Protein AF-A0A972KTV2-F1 (afdb_monomer)

Structure (mmCIF, N/CA/C/O backbone):
data_AF-A0A972KTV2-F1
#
_entry.id   AF-A0A972KTV2-F1
#
loop_
_atom_site.group_PDB
_atom_site.id
_atom_site.type_symbol
_atom_site.label_atom_id
_atom_site.label_alt_id
_atom_site.label_comp_id
_atom_site.label_asym_id
_atom_site.label_entity_id
_atom_site.label_seq_id
_atom_site.pdbx_PDB_ins_code
_atom_site.Cartn_x
_atom_site.Cartn_y
_atom_site.Cartn_z
_atom_site.occupancy
_atom_site.B_iso_or_equiv
_atom_site.auth_seq_id
_atom_site.auth_comp_id
_atom_site.auth_asym_id
_atom_site.auth_atom_id
_atom_site.pdbx_PDB_model_num
ATOM 1 N N . MET A 1 1 ? -61.050 -5.860 83.778 1.00 57.78 1 MET A N 1
ATOM 2 C CA . MET A 1 1 ? -61.787 -4.938 84.656 1.00 57.78 1 MET A CA 1
ATOM 3 C C . MET A 1 1 ? -61.493 -3.522 84.166 1.00 57.78 1 MET A C 1
ATOM 5 O O . MET A 1 1 ? -60.470 -3.366 83.505 1.00 57.78 1 MET A O 1
ATOM 9 N N . THR A 1 2 ? -62.260 -2.503 84.545 1.00 74.94 2 THR A N 1
ATOM 10 C CA . THR A 1 2 ? -61.879 -1.075 84.408 1.00 74.94 2 THR A CA 1
ATOM 11 C C . THR A 1 2 ? -61.780 -0.395 85.775 1.00 74.94 2 THR A C 1
ATOM 13 O O . THR A 1 2 ? -62.330 -0.911 86.748 1.00 74.94 2 THR A O 1
ATOM 16 N N . SER A 1 3 ? -61.063 0.730 85.883 1.00 74.19 3 SER A N 1
ATOM 17 C CA . SER A 1 3 ? -60.919 1.494 87.142 1.00 74.19 3 SER A CA 1
ATOM 18 C C . SER A 1 3 ? -62.280 1.775 87.795 1.00 74.19 3 SER A C 1
ATOM 20 O O . SER A 1 3 ? -62.481 1.533 88.988 1.00 74.19 3 SER A O 1
ATOM 22 N N . ASP A 1 4 ? -63.272 2.102 86.966 1.00 76.50 4 ASP A N 1
ATOM 23 C CA . ASP A 1 4 ? -64.669 2.282 87.364 1.00 76.50 4 ASP A CA 1
ATOM 24 C C . ASP A 1 4 ? -65.322 1.018 87.945 1.00 76.50 4 ASP A C 1
ATOM 26 O O . ASP A 1 4 ? -66.130 1.102 88.869 1.00 76.50 4 ASP A O 1
ATOM 30 N N . GLU A 1 5 ? -64.979 -0.173 87.451 1.00 76.06 5 GLU A N 1
ATOM 31 C CA . GLU A 1 5 ? -65.456 -1.443 88.018 1.00 76.06 5 GLU A CA 1
ATOM 32 C C . GLU A 1 5 ? -64.805 -1.769 89.370 1.00 76.06 5 GLU A C 1
ATOM 34 O O . GLU A 1 5 ? -65.365 -2.545 90.149 1.00 76.06 5 GLU A O 1
ATOM 39 N N . LEU A 1 6 ? -63.628 -1.201 89.647 1.00 77.12 6 LEU A N 1
ATOM 40 C CA . LEU A 1 6 ? -62.890 -1.362 90.901 1.00 77.12 6 LEU A CA 1
ATOM 41 C C . LEU A 1 6 ? -63.431 -0.411 91.980 1.00 77.12 6 LEU A C 1
ATOM 43 O O . LEU A 1 6 ? -63.644 -0.840 93.115 1.00 77.12 6 LEU A O 1
ATOM 47 N N . ARG A 1 7 ? -63.762 0.831 91.597 1.00 76.38 7 ARG A N 1
ATOM 48 C CA . ARG A 1 7 ? -64.405 1.832 92.468 1.00 76.38 7 ARG A CA 1
ATOM 49 C C . ARG A 1 7 ? -65.853 1.487 92.823 1.00 76.38 7 ARG A C 1
ATOM 51 O O . ARG A 1 7 ? -66.284 1.718 93.948 1.00 76.38 7 ARG A O 1
ATOM 58 N N . ASN A 1 8 ? -66.596 0.883 91.893 1.00 78.56 8 ASN A N 1
ATOM 59 C CA . ASN A 1 8 ? -68.013 0.541 92.082 1.00 78.56 8 ASN A CA 1
ATOM 60 C C . ASN A 1 8 ? -68.247 -0.890 92.601 1.00 78.56 8 ASN A C 1
ATOM 62 O O . ASN A 1 8 ? -69.363 -1.409 92.525 1.00 78.56 8 ASN A O 1
ATOM 66 N N . LYS A 1 9 ? -67.209 -1.571 93.102 1.00 79.31 9 LYS A N 1
ATOM 67 C CA . LYS A 1 9 ? -67.333 -2.960 93.551 1.00 79.31 9 LYS A CA 1
ATOM 68 C C . LYS A 1 9 ? -68.004 -3.049 94.925 1.00 79.31 9 LYS A C 1
ATOM 70 O O . LYS A 1 9 ? -67.478 -2.560 95.921 1.00 79.31 9 LYS A O 1
ATOM 75 N N . GLU A 1 10 ? -69.142 -3.736 94.990 1.00 74.94 10 GLU A N 1
ATOM 76 C CA . GLU A 1 10 ? -69.857 -3.992 96.245 1.00 74.94 10 GLU A CA 1
ATOM 77 C C . GLU A 1 10 ? -69.459 -5.341 96.866 1.00 74.94 10 GLU A C 1
ATOM 79 O O . GLU A 1 10 ? -69.334 -6.354 96.173 1.00 74.94 10 GLU A O 1
ATOM 84 N N . PHE A 1 11 ? -69.278 -5.361 98.192 1.00 80.25 11 PHE A N 1
ATOM 85 C CA . PHE A 1 11 ? -68.874 -6.545 98.955 1.00 80.25 11 PHE A CA 1
ATOM 86 C C . PHE A 1 11 ? -69.890 -6.884 100.050 1.00 80.25 11 PHE A C 1
ATOM 88 O O . PHE A 1 11 ? -70.422 -6.005 100.729 1.00 80.25 11 PHE A O 1
ATOM 95 N N . THR A 1 12 ? -70.123 -8.178 100.271 1.00 72.25 12 THR A N 1
ATOM 96 C CA . THR A 1 12 ? -71.039 -8.677 101.304 1.00 72.25 12 THR A CA 1
ATOM 97 C C . THR A 1 12 ? -70.418 -8.571 102.703 1.00 72.25 12 THR A C 1
ATOM 99 O O . THR A 1 12 ? -69.303 -9.038 102.941 1.00 72.25 12 THR A O 1
ATOM 102 N N . ILE A 1 13 ? -71.144 -7.994 103.665 1.00 73.25 13 ILE A N 1
ATOM 103 C CA . ILE A 1 13 ? -70.648 -7.752 105.031 1.00 73.25 13 ILE A CA 1
ATOM 104 C C . ILE A 1 13 ? -70.694 -9.049 105.855 1.00 73.25 13 ILE A C 1
ATOM 106 O O . ILE A 1 13 ? -71.730 -9.703 105.942 1.00 73.25 13 ILE A O 1
ATOM 110 N N . THR A 1 14 ? -69.584 -9.403 106.510 1.00 71.94 14 THR A N 1
ATOM 111 C CA . THR A 1 14 ? -69.462 -10.598 107.368 1.00 71.94 14 THR A CA 1
ATOM 112 C C . THR A 1 14 ? -69.053 -10.198 108.791 1.00 71.94 14 THR A C 1
ATOM 114 O O . THR A 1 14 ? -68.344 -9.216 108.984 1.00 71.94 14 THR A O 1
ATOM 117 N N . ARG A 1 15 ? -69.471 -10.966 109.812 1.00 62.59 15 ARG A N 1
ATOM 118 C CA . ARG A 1 15 ? -69.341 -10.645 111.255 1.00 62.59 15 ARG A CA 1
ATOM 119 C C . ARG A 1 15 ? -67.900 -10.392 111.768 1.00 62.59 15 ARG A C 1
ATOM 121 O O . ARG A 1 15 ? -67.739 -9.885 112.874 1.00 62.59 15 ARG A O 1
ATOM 128 N N . LYS A 1 16 ? -66.861 -10.721 110.993 1.00 67.69 16 LYS A N 1
ATOM 129 C CA . LYS A 1 16 ? -65.451 -10.337 111.209 1.00 67.69 16 LYS A CA 1
ATO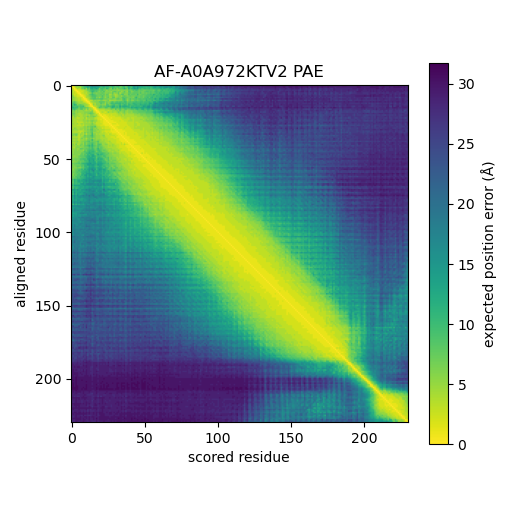M 130 C C . LYS A 1 16 ? -64.829 -9.937 109.866 1.00 67.69 16 LYS A C 1
ATOM 132 O O . LYS A 1 16 ? -64.196 -10.764 109.219 1.00 67.69 16 LYS A O 1
ATOM 137 N N . GLY A 1 17 ? -65.082 -8.707 109.432 1.00 73.19 17 GLY A N 1
ATOM 138 C CA . GLY A 1 17 ? -64.590 -8.157 108.167 1.00 73.19 17 GLY A CA 1
ATOM 139 C C . GLY A 1 17 ? -63.785 -6.873 108.362 1.00 73.19 17 GLY A C 1
ATOM 140 O O . GLY A 1 17 ? -63.730 -6.331 109.465 1.00 73.19 17 GLY A O 1
ATOM 141 N N . TYR A 1 18 ? -63.166 -6.406 107.280 1.00 80.38 18 TYR A N 1
ATOM 142 C CA . TYR A 1 18 ? -62.444 -5.134 107.225 1.00 80.38 18 TYR A CA 1
ATOM 143 C C . TYR A 1 18 ? -63.405 -3.930 107.257 1.00 80.38 18 TYR A C 1
ATOM 145 O O . TYR A 1 18 ? -64.584 -4.063 106.916 1.00 80.38 18 TYR A O 1
ATOM 153 N N . SER A 1 19 ? -62.911 -2.757 107.674 1.00 80.94 19 SER A N 1
ATOM 154 C CA . SER A 1 19 ? -63.698 -1.515 107.701 1.00 80.94 19 SER A CA 1
ATOM 155 C C . SER A 1 19 ? -64.080 -1.080 106.286 1.00 80.94 19 SER A C 1
ATOM 157 O O . SER A 1 19 ? -63.234 -1.048 105.398 1.00 80.94 19 SER A O 1
ATOM 159 N N . GLN A 1 20 ? -65.342 -0.705 106.067 1.00 78.31 20 GLN A N 1
ATOM 160 C CA . GLN A 1 20 ? -65.819 -0.267 104.749 1.00 78.31 20 GLN A CA 1
ATOM 161 C C . GLN A 1 20 ? -65.110 0.997 104.248 1.00 78.31 20 GLN A C 1
ATOM 163 O O . GLN A 1 20 ? -64.888 1.128 103.049 1.00 78.31 20 GLN A O 1
ATOM 168 N N . GLU A 1 21 ? -64.752 1.914 105.148 1.00 79.38 21 GLU A N 1
ATOM 169 C CA . GLU A 1 21 ? -64.038 3.151 104.807 1.00 79.38 21 GLU A CA 1
ATOM 170 C C . GLU A 1 21 ? -62.594 2.862 104.384 1.00 79.38 21 GLU A C 1
ATOM 172 O O . GLU A 1 21 ? -62.122 3.392 103.384 1.00 79.38 21 GLU A O 1
ATOM 177 N N . GLU A 1 22 ? -61.921 1.962 105.101 1.00 81.88 22 GLU A N 1
ATOM 178 C CA . GLU A 1 22 ? -60.548 1.541 104.808 1.00 81.88 22 GLU A CA 1
ATOM 179 C C . GLU A 1 22 ? -60.481 0.717 103.513 1.00 81.88 22 GLU A C 1
ATOM 181 O O . GLU A 1 22 ? -59.601 0.932 102.684 1.00 81.88 22 GLU A O 1
ATOM 186 N N . VAL A 1 23 ? -61.463 -0.165 103.288 1.00 84.69 23 VAL A N 1
ATOM 187 C CA . VAL A 1 23 ? -61.611 -0.911 102.031 1.00 84.69 23 VAL A CA 1
ATOM 188 C C . VAL A 1 23 ? -61.897 0.034 100.863 1.00 84.69 23 VAL A C 1
ATOM 190 O O . VAL A 1 23 ? -61.295 -0.139 99.812 1.00 84.69 23 VAL A O 1
ATOM 193 N N . ARG A 1 24 ? -62.756 1.053 101.023 1.00 83.00 24 ARG A N 1
ATOM 194 C CA . ARG A 1 24 ? -63.004 2.060 99.972 1.00 83.00 24 ARG A CA 1
ATOM 195 C C . ARG A 1 24 ? -61.754 2.869 99.639 1.00 83.00 24 ARG A C 1
ATOM 197 O O . ARG A 1 24 ? -61.398 2.939 98.471 1.00 83.00 24 ARG A O 1
ATOM 204 N N . ALA A 1 25 ? -61.055 3.397 100.644 1.00 84.06 25 ALA A N 1
ATOM 205 C CA . ALA A 1 25 ? -59.808 4.135 100.435 1.00 84.06 25 ALA A CA 1
ATOM 206 C C . ALA A 1 25 ? -58.723 3.268 99.768 1.00 84.06 25 ALA A C 1
ATOM 208 O O . ALA A 1 25 ? -57.975 3.744 98.916 1.00 84.06 25 ALA A O 1
ATOM 209 N N . PHE A 1 26 ? -58.660 1.978 100.116 1.00 86.50 26 PHE A N 1
ATOM 210 C CA . PHE A 1 26 ? -57.781 1.017 99.456 1.00 86.50 26 PHE A CA 1
ATOM 211 C C . PHE A 1 26 ? -58.189 0.763 97.997 1.00 86.50 26 PHE A C 1
ATOM 213 O O . PHE A 1 26 ? -57.326 0.767 97.125 1.00 86.50 26 PHE A O 1
ATOM 220 N N . LEU A 1 27 ? -59.482 0.576 97.706 1.00 86.25 27 LEU A N 1
ATOM 221 C CA . LEU A 1 27 ? -59.979 0.386 96.337 1.00 86.25 27 LEU A CA 1
ATOM 222 C C . LEU A 1 27 ? -59.752 1.624 95.464 1.00 86.25 27 LEU A C 1
ATOM 224 O O . LEU A 1 27 ? -59.379 1.458 94.308 1.00 86.25 27 LEU A O 1
ATOM 228 N N . ASP A 1 28 ? -59.905 2.834 96.011 1.00 85.31 28 ASP A N 1
ATOM 229 C CA . ASP A 1 28 ? -59.572 4.082 95.315 1.00 85.31 28 ASP A CA 1
ATOM 230 C C . ASP A 1 28 ? -58.070 4.161 95.000 1.00 85.31 28 ASP A C 1
ATOM 232 O O . ASP A 1 28 ? -57.700 4.419 93.860 1.00 85.31 28 ASP A O 1
ATOM 236 N N . SER A 1 29 ? -57.195 3.832 95.958 1.00 86.50 29 SER A N 1
ATOM 237 C CA . SER A 1 29 ? -55.743 3.786 95.723 1.00 86.50 29 SER A CA 1
ATOM 238 C C . SER A 1 29 ? -55.329 2.718 94.702 1.00 86.50 29 SER A C 1
ATOM 240 O O . SER A 1 29 ? -54.407 2.947 93.919 1.00 86.50 29 SER A O 1
ATOM 242 N N . VAL A 1 30 ? -55.979 1.548 94.705 1.00 88.38 30 VAL A N 1
ATOM 243 C CA . VAL A 1 30 ? -55.736 0.485 93.715 1.00 88.38 30 VAL A CA 1
ATOM 244 C C . VAL A 1 30 ? -56.251 0.901 92.338 1.00 88.38 30 VAL A C 1
ATOM 246 O O . VAL A 1 30 ? -55.597 0.603 91.341 1.00 88.38 30 VAL A O 1
ATOM 249 N N . ALA A 1 31 ? -57.387 1.598 92.275 1.00 87.31 31 ALA A N 1
ATOM 250 C CA . ALA A 1 31 ? -57.927 2.157 91.042 1.00 87.31 31 ALA A CA 1
ATOM 251 C C . ALA A 1 31 ? -56.981 3.218 90.449 1.00 87.31 31 ALA A C 1
ATOM 253 O O . ALA A 1 31 ? -56.629 3.109 89.277 1.00 87.31 31 ALA A O 1
ATOM 254 N N . ASP A 1 32 ? -56.482 4.154 91.266 1.00 88.38 32 ASP A N 1
ATOM 255 C CA . ASP A 1 32 ? -55.517 5.187 90.854 1.00 88.38 32 ASP A CA 1
ATOM 256 C C . ASP A 1 32 ? -54.203 4.576 90.332 1.00 88.38 32 ASP A C 1
ATOM 258 O O . ASP A 1 32 ? -53.749 4.891 89.232 1.00 88.38 32 ASP A O 1
ATOM 262 N N . ALA A 1 33 ? -53.598 3.650 91.090 1.00 87.62 33 ALA A N 1
ATOM 263 C CA . ALA A 1 33 ? -52.345 2.996 90.698 1.00 87.62 33 ALA A CA 1
ATOM 264 C C . ALA A 1 33 ? -52.495 2.163 89.416 1.00 87.62 33 ALA A C 1
ATOM 266 O O . ALA A 1 33 ? -51.546 1.977 88.649 1.00 87.62 33 ALA A O 1
ATOM 267 N N . TRP A 1 34 ? -53.691 1.628 89.184 1.00 87.50 34 TRP A N 1
ATOM 268 C CA . TRP A 1 34 ? -53.977 0.882 87.977 1.00 87.50 34 TRP A CA 1
ATOM 269 C C . TRP A 1 34 ? -54.232 1.789 86.774 1.00 87.50 34 TRP A C 1
ATOM 271 O O . TRP A 1 34 ? -53.726 1.471 85.704 1.00 87.50 34 TRP A O 1
ATOM 281 N N . GLU A 1 35 ? -54.911 2.928 86.929 1.00 88.31 35 GLU A N 1
ATOM 282 C CA . GLU A 1 35 ? -54.992 3.954 85.878 1.00 88.31 35 GLU A CA 1
ATOM 283 C C . GLU A 1 35 ? -53.605 4.451 85.466 1.00 88.31 35 GLU A C 1
ATOM 285 O O . GLU A 1 35 ? -53.307 4.503 84.273 1.00 88.31 35 GLU A O 1
ATOM 290 N N . GLU A 1 36 ? -52.726 4.736 86.431 1.00 90.50 36 GLU A N 1
ATOM 291 C CA . GLU A 1 36 ? -51.342 5.142 86.163 1.00 90.50 36 GLU A CA 1
ATOM 292 C C . GLU A 1 36 ? -50.587 4.068 85.365 1.00 90.50 36 GLU A C 1
ATOM 294 O O . GLU A 1 36 ? -49.965 4.363 84.343 1.00 90.50 36 GLU A O 1
ATOM 299 N N . ARG A 1 37 ? -50.699 2.796 85.770 1.00 88.00 37 ARG A N 1
ATOM 300 C CA . ARG A 1 37 ? -50.079 1.678 85.044 1.00 88.00 37 AR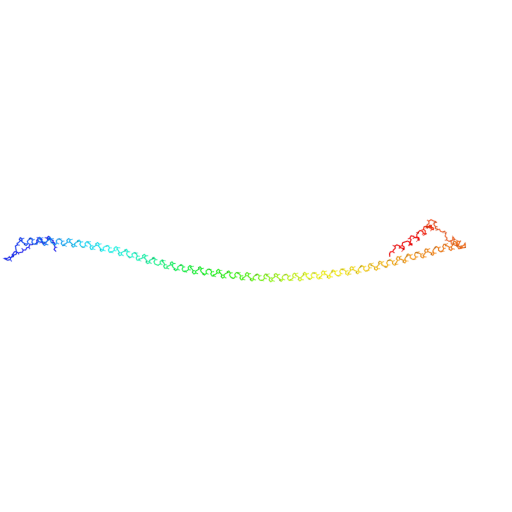G A CA 1
ATOM 301 C C . ARG A 1 37 ? -50.679 1.433 83.668 1.00 88.00 37 ARG A C 1
ATOM 303 O O . ARG A 1 37 ? -49.939 1.072 82.758 1.00 88.00 37 ARG A O 1
ATOM 310 N N . MET A 1 38 ? -51.984 1.622 83.502 1.00 88.31 38 MET A N 1
ATOM 311 C CA . MET A 1 38 ? -52.639 1.519 82.199 1.00 88.31 38 MET A CA 1
ATOM 312 C C . MET A 1 38 ? -52.199 2.653 81.268 1.00 88.31 38 MET A C 1
ATOM 314 O O . MET A 1 38 ? -51.923 2.392 80.102 1.00 88.31 38 MET A O 1
ATOM 318 N N . ALA A 1 39 ? -52.045 3.876 81.780 1.00 89.94 39 ALA A N 1
ATOM 319 C CA . ALA A 1 39 ? -51.525 5.006 81.013 1.00 89.94 39 ALA A CA 1
ATOM 320 C C . ALA A 1 39 ? -50.049 4.810 80.619 1.00 89.94 39 ALA A C 1
ATOM 322 O O . ALA A 1 39 ? -49.650 5.140 79.501 1.00 89.94 39 ALA A O 1
ATOM 323 N N . GLU A 1 40 ? -49.226 4.242 81.508 1.00 92.56 40 GLU A N 1
ATOM 324 C CA . GLU A 1 40 ? -47.856 3.842 81.168 1.00 92.56 40 GLU A CA 1
ATOM 325 C C . GLU A 1 40 ? -47.824 2.744 80.099 1.00 92.56 40 GLU A C 1
ATOM 327 O O . GLU A 1 40 ? -47.033 2.847 79.161 1.00 92.56 40 GLU A O 1
ATOM 332 N N . LEU A 1 41 ? -48.677 1.719 80.217 1.00 91.88 41 LEU A N 1
ATOM 333 C CA . LEU A 1 41 ? -48.804 0.655 79.217 1.00 91.88 41 LEU A CA 1
ATOM 334 C C . LEU A 1 41 ? -49.182 1.229 77.854 1.00 91.88 41 LEU A C 1
ATOM 336 O O . LEU A 1 41 ? -48.484 0.961 76.883 1.00 91.88 41 LEU A O 1
ATOM 340 N N . GLU A 1 42 ? -50.201 2.087 77.793 1.00 92.94 42 GLU A N 1
ATOM 341 C CA . GLU A 1 42 ? -50.629 2.724 76.546 1.00 92.94 42 GLU A CA 1
ATOM 342 C C . GLU A 1 42 ? -49.506 3.576 75.932 1.00 92.94 42 GLU A C 1
ATOM 344 O O . GLU A 1 42 ? -49.255 3.521 74.728 1.00 92.94 42 GLU A O 1
ATOM 349 N N . LYS A 1 43 ? -48.757 4.324 76.752 1.00 94.88 43 LYS A N 1
ATOM 350 C CA . LYS A 1 43 ? -47.616 5.125 76.284 1.00 94.88 43 LYS A CA 1
ATOM 351 C C . LYS A 1 43 ? -46.476 4.258 75.740 1.00 94.88 43 LYS A C 1
ATOM 353 O O . LYS A 1 43 ? -45.848 4.628 74.746 1.00 94.88 43 LYS A O 1
ATOM 358 N N . ILE A 1 44 ? -46.187 3.130 76.389 1.00 93.25 44 ILE A N 1
ATOM 359 C CA . ILE A 1 44 ? -45.177 2.167 75.931 1.00 93.25 44 ILE A CA 1
ATOM 360 C C . ILE A 1 44 ? -45.636 1.499 74.634 1.00 93.25 44 ILE A C 1
ATOM 362 O O . ILE A 1 44 ? -44.840 1.406 73.706 1.00 93.25 44 ILE A O 1
ATOM 366 N N . GLU A 1 45 ? -46.902 1.089 74.540 1.00 93.12 45 GLU A N 1
ATOM 367 C CA . GLU A 1 45 ? -47.491 0.496 73.334 1.00 93.12 45 GLU A CA 1
ATOM 368 C C . GLU A 1 45 ? -47.457 1.471 72.151 1.00 93.12 45 GLU A C 1
ATOM 370 O O . GLU A 1 45 ? -47.034 1.097 71.058 1.00 93.12 45 GLU A O 1
ATOM 375 N N . GLN A 1 46 ? -47.798 2.746 72.368 1.00 94.69 46 GLN A N 1
ATOM 376 C CA . GLN A 1 46 ? -47.662 3.793 71.349 1.00 94.69 46 GLN A CA 1
ATOM 377 C C . GLN A 1 46 ? -46.199 4.000 70.924 1.00 94.69 46 GLN A C 1
ATOM 379 O O . GLN A 1 46 ? -45.919 4.191 69.739 1.00 94.69 46 GLN A O 1
ATOM 384 N N . GLY A 1 47 ? -45.257 3.947 71.872 1.00 93.94 47 GLY A N 1
ATOM 385 C CA . GLY A 1 47 ? -43.822 4.036 71.589 1.00 93.94 47 GLY A CA 1
ATOM 386 C C . GLY A 1 47 ? -43.297 2.844 70.785 1.00 93.94 47 GLY A C 1
ATOM 387 O O . GLY A 1 47 ? -42.547 3.036 69.829 1.00 93.94 47 GLY A O 1
ATOM 388 N N . LEU A 1 48 ? -43.732 1.631 71.133 1.00 93.25 48 LEU A N 1
ATOM 389 C CA . LEU A 1 48 ? -43.444 0.396 70.402 1.00 93.25 48 LEU A CA 1
ATOM 390 C C . LEU A 1 48 ? -43.973 0.475 68.972 1.00 93.25 48 LEU A C 1
ATOM 392 O O . LEU A 1 48 ? -43.196 0.293 68.042 1.00 93.25 48 LEU A O 1
ATOM 396 N N . ALA A 1 49 ? -45.236 0.864 68.792 1.00 94.69 49 ALA A N 1
ATOM 397 C CA . ALA A 1 49 ? -45.838 1.018 67.469 1.00 94.69 49 ALA A CA 1
ATOM 398 C C . ALA A 1 49 ? -45.108 2.068 66.606 1.00 94.69 49 ALA A C 1
ATOM 400 O O . ALA A 1 49 ? -44.966 1.906 65.393 1.00 94.69 49 ALA A O 1
ATOM 401 N N . GLY A 1 50 ? -44.622 3.153 67.220 1.00 95.19 50 GLY A N 1
ATOM 402 C CA . GLY A 1 50 ? -43.815 4.165 66.536 1.00 95.19 50 GLY A CA 1
ATOM 403 C C . GLY A 1 50 ? -42.460 3.626 66.071 1.00 95.19 50 GLY A C 1
ATOM 404 O O . GLY A 1 50 ? -42.100 3.801 64.907 1.00 95.19 50 GLY A O 1
ATOM 405 N N . LEU A 1 51 ? -41.739 2.940 66.962 1.00 93.62 51 LEU A N 1
ATOM 406 C CA . LEU A 1 51 ? -40.447 2.317 66.662 1.00 93.62 51 LEU A CA 1
ATOM 407 C C . LEU A 1 51 ? -40.574 1.208 65.614 1.00 93.62 51 LEU A C 1
ATOM 409 O O . LEU A 1 51 ? -39.746 1.130 64.712 1.00 93.62 51 LEU A O 1
ATOM 413 N N . GLU A 1 52 ? -41.616 0.381 65.690 1.00 95.25 52 GLU A N 1
ATOM 414 C CA . GLU A 1 52 ? -41.906 -0.660 64.697 1.00 95.25 52 GLU A CA 1
ATOM 415 C C . GLU A 1 52 ? -42.105 -0.059 63.302 1.00 95.25 52 GLU A C 1
ATOM 417 O O . GLU A 1 52 ? -41.511 -0.531 62.333 1.00 95.25 52 GLU A O 1
ATOM 422 N N . LYS A 1 53 ? -42.855 1.043 63.202 1.00 95.56 53 LYS A N 1
ATOM 423 C CA . LYS A 1 53 ? -43.049 1.761 61.937 1.00 95.56 53 LYS A CA 1
ATOM 424 C C . LYS A 1 53 ? -41.752 2.379 61.405 1.00 95.56 53 LYS A C 1
ATOM 426 O O . LYS A 1 53 ? -41.529 2.430 60.195 1.00 95.56 53 LYS A O 1
ATOM 431 N N . GLU A 1 54 ? -40.895 2.873 62.293 1.00 96.31 54 GLU A N 1
ATOM 432 C CA . GLU A 1 54 ? -39.595 3.428 61.915 1.00 96.31 54 GLU A CA 1
ATOM 433 C C . GLU A 1 54 ? -38.656 2.329 61.399 1.00 96.31 54 GLU A C 1
ATOM 435 O O . GLU A 1 54 ? -38.030 2.503 60.352 1.00 96.31 54 GLU A O 1
ATOM 440 N N . ILE A 1 55 ? -38.640 1.165 62.057 1.00 96.38 55 ILE A N 1
ATOM 441 C CA . ILE A 1 55 ? -37.932 -0.034 61.590 1.00 96.38 55 ILE A CA 1
ATOM 442 C C . ILE A 1 55 ? -38.424 -0.426 60.195 1.00 96.38 55 ILE A C 1
ATOM 444 O O . ILE A 1 55 ? -37.602 -0.543 59.291 1.00 96.38 55 ILE A O 1
ATOM 448 N N . GLU A 1 56 ? -39.736 -0.539 59.983 1.00 96.31 56 GLU A N 1
ATOM 449 C CA . GLU A 1 56 ? -40.316 -0.886 58.676 1.00 96.31 56 GLU A CA 1
ATOM 450 C C . GLU A 1 56 ? -39.889 0.103 57.570 1.00 96.31 56 GLU A C 1
ATOM 452 O O . GLU A 1 56 ? -39.548 -0.285 56.444 1.00 96.31 56 GLU A O 1
ATOM 457 N N . SER A 1 57 ? -39.814 1.397 57.899 1.00 96.12 57 SER A N 1
ATOM 458 C CA . SER A 1 57 ? -39.309 2.416 56.974 1.00 96.12 57 SER A CA 1
ATOM 459 C C . SER A 1 57 ? -37.824 2.223 56.640 1.00 96.12 57 SER A C 1
ATOM 461 O O . SER A 1 57 ? -37.434 2.328 55.473 1.00 96.12 57 SER A O 1
ATOM 463 N N . PHE A 1 58 ? -36.993 1.881 57.631 1.00 97.31 58 PHE A N 1
ATOM 464 C CA . PHE A 1 58 ? -35.573 1.607 57.417 1.00 97.31 58 PHE A CA 1
ATOM 465 C C . PHE A 1 58 ? -35.347 0.338 56.603 1.00 97.31 58 PHE A C 1
ATOM 467 O O . PHE A 1 58 ? -34.446 0.318 55.765 1.00 97.31 58 PHE A O 1
ATOM 474 N N . GLU A 1 59 ? -36.161 -0.697 56.801 1.00 96.56 59 GLU A N 1
ATOM 475 C CA . GLU A 1 59 ? -36.101 -1.912 55.989 1.00 96.56 59 GLU A CA 1
ATOM 476 C C . GLU A 1 59 ? -36.428 -1.619 54.527 1.00 96.56 59 GLU A C 1
ATOM 478 O O . GLU A 1 59 ? -35.670 -2.009 53.641 1.00 96.56 59 GLU A O 1
ATOM 483 N N . THR A 1 60 ? -37.465 -0.818 54.274 1.00 96.88 60 THR A N 1
ATOM 484 C CA . THR A 1 60 ? -37.817 -0.382 52.914 1.00 96.88 60 THR A CA 1
ATOM 485 C C . THR A 1 60 ? -36.662 0.379 52.249 1.00 96.88 60 THR A C 1
ATOM 487 O O . THR A 1 60 ? -36.318 0.137 51.089 1.00 96.88 60 THR A O 1
ATOM 490 N N . VAL A 1 61 ? -36.014 1.288 52.988 1.00 97.19 61 VAL A N 1
ATOM 491 C CA . VAL A 1 61 ? -34.848 2.031 52.486 1.00 97.19 61 VAL A CA 1
ATOM 492 C C . VAL A 1 61 ? -33.673 1.092 52.216 1.00 97.19 61 VAL A C 1
ATOM 494 O O . VAL A 1 61 ? -33.073 1.179 51.144 1.00 97.19 61 VAL A O 1
ATOM 497 N N . ARG A 1 62 ? -33.356 0.178 53.141 1.00 97.50 62 ARG A N 1
ATOM 498 C CA . ARG A 1 62 ? -32.295 -0.831 52.986 1.00 97.50 62 ARG A CA 1
ATOM 499 C C . ARG A 1 62 ? -32.507 -1.657 51.722 1.00 97.50 62 ARG A C 1
ATOM 501 O O . ARG A 1 62 ? -31.560 -1.824 50.956 1.00 97.50 62 ARG A O 1
ATOM 508 N N . ASP A 1 63 ? -33.726 -2.128 51.496 1.00 97.25 63 ASP A N 1
ATOM 509 C CA . ASP A 1 63 ? -34.046 -2.992 50.363 1.00 97.25 63 ASP A CA 1
ATOM 510 C C . ASP A 1 63 ? -33.899 -2.225 49.040 1.00 97.25 63 ASP A C 1
ATOM 512 O O . ASP A 1 63 ? -33.215 -2.693 48.129 1.00 97.25 63 ASP A O 1
ATOM 516 N N . SER A 1 64 ? -34.399 -0.984 48.974 1.00 97.19 64 SER A N 1
ATOM 517 C CA . SER A 1 64 ? -34.216 -0.122 47.795 1.00 97.19 64 SER A CA 1
ATOM 518 C C . SER A 1 64 ? -32.744 0.218 47.515 1.00 97.19 64 SER A C 1
ATOM 520 O O . SER A 1 64 ? -32.310 0.277 46.361 1.00 97.19 64 SER A O 1
ATOM 522 N N . LEU A 1 65 ? -31.943 0.415 48.568 1.00 96.94 65 LEU A N 1
ATOM 523 C CA . LEU A 1 65 ? -30.512 0.674 48.446 1.00 96.94 65 LEU A CA 1
ATOM 524 C C . LEU A 1 65 ? -29.775 -0.578 47.959 1.00 96.94 65 LEU A C 1
ATOM 526 O O . LEU A 1 65 ? -28.873 -0.465 47.129 1.00 96.94 65 LEU A O 1
ATOM 530 N N . SER A 1 66 ? -30.171 -1.756 48.450 1.00 97.31 66 SER A N 1
ATOM 531 C CA . SER A 1 66 ? -29.621 -3.047 48.031 1.00 97.31 66 SER A CA 1
ATOM 532 C C . SER A 1 66 ? -29.874 -3.287 46.545 1.00 97.31 66 SER A C 1
ATOM 534 O O . SER A 1 66 ? -28.932 -3.562 45.804 1.00 97.31 66 SER A O 1
ATOM 536 N N . GLU A 1 67 ? -31.107 -3.072 46.081 1.00 97.56 67 GLU A N 1
ATOM 537 C CA . GLU A 1 67 ? -31.468 -3.188 44.663 1.00 97.56 67 GLU A CA 1
ATOM 538 C C . GLU A 1 67 ? -30.681 -2.189 43.795 1.00 97.56 67 GLU A C 1
ATOM 540 O O . GLU A 1 67 ? -30.135 -2.540 42.746 1.00 97.56 67 GLU A O 1
ATOM 545 N N . CYS A 1 68 ? -30.536 -0.943 44.257 1.00 97.62 68 CYS A N 1
ATOM 546 C CA . CYS A 1 68 ? -29.740 0.068 43.561 1.00 97.62 68 CYS A CA 1
ATO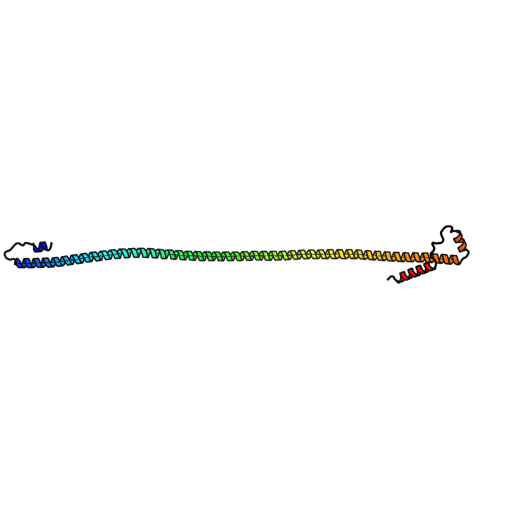M 547 C C . CYS A 1 68 ? -28.259 -0.335 43.459 1.00 97.62 68 CYS A C 1
ATOM 549 O O . CYS A 1 68 ? -27.629 -0.153 42.412 1.00 97.62 68 CYS A O 1
ATOM 551 N N . LEU A 1 69 ? -27.699 -0.906 44.528 1.00 97.81 69 LEU A N 1
ATOM 552 C CA . LEU A 1 69 ? -26.307 -1.342 44.587 1.00 97.81 69 LEU A CA 1
ATOM 553 C C . LEU A 1 69 ? -26.060 -2.556 43.682 1.00 97.81 69 LEU A C 1
ATOM 555 O O . LEU A 1 69 ? -25.043 -2.603 42.986 1.00 97.81 69 LEU A O 1
ATOM 559 N N . GLU A 1 70 ? -26.999 -3.497 43.623 1.00 97.56 70 GLU A N 1
ATOM 560 C CA . GLU A 1 70 ? -26.966 -4.622 42.685 1.00 97.56 70 GLU A CA 1
ATOM 561 C C . GLU A 1 70 ? -27.019 -4.143 41.231 1.00 97.56 70 GLU A C 1
ATOM 563 O O . GLU A 1 70 ? -26.130 -4.475 40.440 1.00 97.56 70 GLU A O 1
ATOM 568 N N . ALA A 1 71 ? -27.971 -3.267 40.896 1.00 97.62 71 ALA A N 1
ATOM 569 C CA . ALA A 1 71 ? -28.086 -2.690 39.559 1.00 97.62 71 ALA A CA 1
ATOM 570 C C . ALA A 1 71 ? -26.839 -1.874 39.163 1.00 97.62 71 ALA A C 1
ATOM 572 O O . ALA A 1 71 ? -26.396 -1.900 38.009 1.00 97.62 71 ALA A O 1
ATOM 573 N N . ALA A 1 72 ? -26.241 -1.142 40.109 1.00 97.69 72 ALA A N 1
ATOM 574 C CA . ALA A 1 72 ? -24.991 -0.420 39.888 1.00 97.69 72 ALA A CA 1
ATOM 575 C C . ALA A 1 72 ? -23.824 -1.382 39.620 1.00 97.69 72 ALA A C 1
ATOM 577 O O . ALA A 1 72 ? -23.058 -1.171 38.675 1.00 97.69 72 ALA A O 1
ATOM 578 N N . ASN A 1 73 ? -23.707 -2.461 40.396 1.00 96.31 73 ASN A N 1
ATOM 579 C CA . ASN A 1 73 ? -22.668 -3.473 40.217 1.00 96.31 73 ASN A CA 1
ATOM 580 C C . ASN A 1 73 ? -22.797 -4.219 38.885 1.00 96.31 73 ASN A C 1
ATOM 582 O O . ASN A 1 73 ? -21.789 -4.437 38.207 1.00 96.31 73 ASN A O 1
ATOM 586 N N . GLU A 1 74 ? -24.016 -4.548 38.461 1.00 97.56 74 GLU A N 1
ATOM 587 C CA . GLU A 1 74 ? -24.268 -5.152 37.152 1.00 97.56 74 GLU A CA 1
ATOM 588 C C . GLU A 1 74 ? -23.843 -4.209 36.014 1.00 97.56 74 GLU A C 1
ATOM 590 O O . GLU A 1 74 ? -23.125 -4.602 35.085 1.00 97.56 74 GLU A O 1
ATOM 595 N N . LYS A 1 75 ? -24.182 -2.917 36.114 1.00 97.38 75 LYS A N 1
ATOM 596 C CA . LYS A 1 75 ? -23.717 -1.895 35.162 1.00 97.38 75 LYS A CA 1
ATOM 597 C C . LYS A 1 75 ? -22.190 -1.789 35.140 1.00 97.38 75 LYS A C 1
ATOM 599 O O . LYS A 1 75 ? -21.595 -1.742 34.067 1.00 97.38 75 LYS A O 1
ATOM 604 N N . ILE A 1 76 ? -21.526 -1.815 36.295 1.00 97.25 76 ILE A N 1
ATOM 605 C CA . ILE A 1 76 ? -20.056 -1.811 36.368 1.00 97.25 76 ILE A CA 1
ATOM 606 C C . ILE A 1 76 ? -19.469 -3.047 35.668 1.00 97.25 76 ILE A C 1
ATOM 608 O O . ILE A 1 76 ? -18.509 -2.924 34.900 1.00 97.25 76 ILE A O 1
ATOM 612 N N . ALA A 1 77 ? -20.039 -4.232 35.896 1.00 96.69 77 ALA A N 1
ATOM 613 C CA . ALA A 1 77 ? -19.586 -5.470 35.268 1.00 96.69 77 ALA A CA 1
ATOM 614 C C . ALA A 1 77 ? -19.749 -5.429 33.739 1.00 96.69 77 ALA A C 1
ATOM 616 O O . ALA A 1 77 ? -18.811 -5.753 33.002 1.00 96.69 77 ALA A O 1
ATOM 617 N N . THR A 1 78 ? -20.900 -4.962 33.252 1.00 97.31 78 THR A N 1
ATOM 618 C CA . THR A 1 78 ? -21.159 -4.826 31.812 1.00 97.31 78 THR A CA 1
ATOM 619 C C . THR A 1 78 ? -20.241 -3.792 31.160 1.00 97.31 78 THR A C 1
ATOM 621 O O . THR A 1 78 ? -19.679 -4.075 30.099 1.00 97.31 78 THR A O 1
ATOM 624 N N . TYR A 1 79 ? -19.989 -2.641 31.797 1.00 96.75 79 TYR A N 1
ATOM 625 C CA . TYR A 1 79 ? -19.034 -1.650 31.289 1.00 96.75 79 TYR A CA 1
ATOM 626 C C . TYR A 1 79 ? -17.603 -2.187 31.237 1.00 96.75 79 TYR A C 1
ATOM 628 O O . TYR A 1 79 ? -16.923 -1.993 30.230 1.00 96.75 79 TYR A O 1
ATOM 636 N N . ARG A 1 80 ? -17.153 -2.921 32.263 1.00 97.44 80 ARG A N 1
ATOM 637 C CA . ARG A 1 80 ? -15.835 -3.582 32.245 1.00 97.44 80 ARG A CA 1
ATOM 638 C C . ARG A 1 80 ? -15.714 -4.593 31.108 1.00 97.44 80 ARG A C 1
ATOM 640 O O . ARG A 1 80 ? -14.683 -4.634 30.439 1.00 97.44 80 ARG A O 1
ATOM 647 N N . SER A 1 81 ? -16.754 -5.395 30.880 1.00 96.62 81 SER A N 1
ATOM 648 C CA . SER A 1 81 ? -16.785 -6.357 29.776 1.00 96.62 81 SER A CA 1
ATOM 649 C C . SER A 1 81 ? -16.714 -5.648 28.420 1.00 96.62 81 SER A C 1
ATOM 651 O O . SER A 1 81 ? -15.855 -5.965 27.598 1.00 96.62 81 SER A O 1
ATOM 653 N N . ARG A 1 82 ? -17.529 -4.605 28.219 1.00 96.88 82 ARG A N 1
ATOM 654 C CA . ARG A 1 82 ? -17.507 -3.786 26.997 1.00 96.88 82 ARG A CA 1
ATOM 655 C C . ARG A 1 82 ? -16.153 -3.121 26.763 1.00 96.88 82 ARG A C 1
ATOM 657 O O . ARG A 1 82 ? -15.670 -3.159 25.638 1.00 96.88 82 ARG A O 1
ATOM 664 N N . ALA A 1 83 ? -15.521 -2.576 27.802 1.00 96.75 83 ALA A N 1
ATOM 665 C CA . ALA A 1 83 ? -14.193 -1.975 27.701 1.00 96.75 83 ALA A CA 1
ATOM 666 C C . ALA A 1 83 ? -13.137 -2.996 27.246 1.00 96.75 83 ALA A C 1
ATOM 668 O O . ALA A 1 83 ? -12.383 -2.718 26.318 1.00 96.75 83 ALA A O 1
ATOM 669 N N . LYS A 1 84 ? -13.137 -4.211 27.818 1.00 97.44 84 LYS A N 1
ATOM 670 C CA . LYS A 1 84 ? -12.241 -5.297 27.378 1.00 97.44 84 LYS A CA 1
ATOM 671 C C . LYS A 1 84 ? -12.487 -5.716 25.929 1.00 97.44 84 LYS A C 1
ATOM 673 O O . LYS A 1 84 ? -11.534 -5.982 25.202 1.00 97.44 84 LYS A O 1
ATOM 678 N N . MET A 1 85 ? -13.747 -5.804 25.509 1.00 96.44 85 MET A N 1
ATOM 679 C CA . MET A 1 85 ? -14.079 -6.148 24.124 1.00 96.44 85 MET A CA 1
ATOM 680 C C . MET A 1 85 ? -13.646 -5.044 23.158 1.00 96.44 85 MET A C 1
ATOM 682 O O . MET A 1 85 ? -13.050 -5.343 22.129 1.00 96.44 85 MET A O 1
ATOM 686 N N . ALA A 1 86 ? -13.867 -3.777 23.513 1.00 96.50 86 ALA A N 1
ATOM 687 C CA . ALA A 1 86 ? -13.403 -2.636 22.729 1.00 96.50 86 ALA A CA 1
ATOM 688 C C . ALA A 1 86 ? -11.871 -2.625 22.593 1.00 96.50 86 ALA A C 1
ATOM 690 O O . ALA A 1 86 ? -11.360 -2.435 21.495 1.00 96.50 86 ALA A O 1
ATOM 691 N N . GLU A 1 87 ? -11.142 -2.906 23.676 1.00 96.88 87 GLU A N 1
ATOM 692 C CA . GLU A 1 87 ? -9.679 -3.017 23.658 1.00 96.88 87 GLU A CA 1
ATOM 693 C C . GLU A 1 87 ? -9.199 -4.154 22.743 1.00 96.88 87 GLU A C 1
ATOM 695 O O . GLU A 1 87 ? -8.265 -3.973 21.963 1.00 96.88 87 GLU A O 1
ATOM 700 N N . ARG A 1 88 ? -9.857 -5.321 22.787 1.00 97.31 88 ARG A N 1
ATOM 701 C CA . ARG A 1 88 ? -9.555 -6.435 21.874 1.00 97.31 88 ARG A CA 1
ATOM 702 C C . ARG A 1 88 ? -9.805 -6.063 20.419 1.00 97.31 88 ARG A C 1
ATOM 704 O O . ARG A 1 88 ? -8.932 -6.290 19.592 1.00 97.31 88 ARG A O 1
ATOM 711 N N . HIS A 1 89 ? -10.946 -5.448 20.119 1.00 96.88 89 HIS A N 1
ATOM 712 C CA . HIS A 1 89 ? -11.252 -5.002 18.762 1.00 96.88 89 HIS A CA 1
ATOM 713 C C . HIS A 1 89 ? -10.259 -3.953 18.257 1.00 96.88 89 HIS A C 1
ATOM 715 O O . HIS A 1 89 ? -9.844 -4.034 17.105 1.00 96.88 89 HIS A O 1
ATOM 721 N N . ALA A 1 90 ? -9.841 -3.013 19.109 1.00 97.00 90 ALA A N 1
ATOM 722 C CA . ALA A 1 90 ? -8.821 -2.029 18.757 1.00 97.00 90 ALA A CA 1
ATOM 723 C C . ALA A 1 90 ? -7.481 -2.704 18.427 1.00 97.00 90 ALA A C 1
ATOM 725 O O . ALA A 1 90 ? -6.912 -2.436 17.373 1.00 97.00 90 ALA A O 1
ATOM 726 N N . ARG A 1 91 ? -7.025 -3.646 19.266 1.00 97.62 91 ARG A N 1
ATOM 727 C CA . ARG A 1 91 ? -5.792 -4.414 19.013 1.00 97.62 91 ARG A CA 1
ATOM 728 C C . ARG A 1 91 ? -5.867 -5.255 17.742 1.00 97.62 91 ARG A C 1
ATOM 730 O O . ARG A 1 91 ? -4.909 -5.298 16.981 1.00 97.62 91 ARG A O 1
ATOM 737 N N . GLU A 1 92 ? -6.986 -5.931 17.501 1.00 97.38 92 GLU A N 1
ATOM 738 C CA . GLU A 1 92 ? -7.176 -6.720 16.280 1.00 97.38 92 GLU A CA 1
ATOM 739 C C . GLU A 1 92 ? -7.200 -5.834 15.030 1.00 97.38 92 GLU A C 1
ATOM 741 O O . GLU A 1 92 ? -6.632 -6.206 14.004 1.00 97.38 92 GLU A O 1
ATOM 746 N N . ALA A 1 93 ? -7.837 -4.662 15.102 1.00 97.31 93 ALA A N 1
ATOM 747 C CA . ALA A 1 93 ? -7.844 -3.695 14.011 1.00 97.31 93 ALA A CA 1
ATOM 748 C C . ALA A 1 93 ? -6.434 -3.161 13.722 1.00 97.31 93 ALA A C 1
ATOM 750 O O . ALA A 1 93 ? -6.038 -3.105 12.560 1.00 97.31 93 ALA A O 1
ATOM 751 N N . GLU A 1 94 ? -5.662 -2.843 14.763 1.00 96.94 94 GLU A N 1
ATOM 752 C CA . GLU A 1 94 ? -4.268 -2.406 14.650 1.00 96.94 94 GLU A CA 1
ATOM 753 C C . GLU A 1 94 ? -3.386 -3.488 14.014 1.00 96.94 94 GLU A C 1
ATOM 755 O O . GLU A 1 94 ? -2.690 -3.225 13.038 1.00 96.94 94 GLU A O 1
ATOM 760 N N . GLN A 1 95 ? -3.482 -4.737 14.478 1.00 97.75 95 GLN A N 1
ATOM 761 C CA . GLN A 1 95 ? -2.736 -5.855 13.889 1.00 97.75 95 GLN A CA 1
ATOM 762 C C . GLN A 1 95 ? -3.105 -6.097 12.422 1.00 97.75 95 GLN A C 1
ATOM 764 O O . GLN A 1 95 ? -2.232 -6.372 11.601 1.00 97.75 95 GLN A O 1
ATOM 769 N N . ARG A 1 96 ? -4.392 -5.983 12.069 1.00 97.38 96 ARG A N 1
ATOM 770 C CA . ARG A 1 96 ? -4.835 -6.092 10.672 1.00 97.38 96 ARG A CA 1
ATOM 771 C C . ARG A 1 96 ? -4.304 -4.948 9.813 1.00 97.38 96 ARG A C 1
ATOM 773 O O . ARG A 1 96 ? -3.965 -5.201 8.662 1.00 97.38 96 ARG A O 1
ATOM 780 N N . ALA A 1 97 ? -4.238 -3.731 10.351 1.00 97.44 97 ALA A N 1
ATOM 781 C CA . ALA A 1 97 ? -3.675 -2.583 9.650 1.00 97.44 97 ALA A CA 1
ATOM 782 C C . ALA A 1 97 ? -2.175 -2.779 9.386 1.00 97.44 97 ALA A C 1
ATOM 784 O O . ALA A 1 97 ? -1.756 -2.673 8.238 1.00 97.44 97 ALA A O 1
ATOM 785 N N . LEU A 1 98 ? -1.407 -3.182 10.404 1.00 97.88 98 LEU A N 1
ATOM 786 C CA . LEU A 1 98 ? 0.025 -3.478 10.270 1.00 97.88 98 LEU A CA 1
ATOM 787 C C . LEU A 1 98 ? 0.289 -4.589 9.243 1.00 97.88 98 LEU A C 1
ATOM 789 O O . LEU A 1 98 ? 1.124 -4.437 8.360 1.00 97.88 98 LEU A O 1
ATOM 793 N N . ALA A 1 99 ? -0.475 -5.684 9.296 1.00 97.75 99 ALA A N 1
ATOM 794 C CA . ALA A 1 99 ? -0.335 -6.776 8.333 1.00 97.75 99 ALA A CA 1
ATOM 795 C C . ALA A 1 99 ? -0.736 -6.373 6.899 1.00 97.75 99 ALA A C 1
ATOM 797 O O . ALA A 1 99 ? -0.265 -6.971 5.932 1.00 97.75 99 ALA A O 1
ATOM 798 N N . ALA A 1 100 ? -1.646 -5.408 6.739 1.00 96.88 100 ALA A N 1
ATOM 799 C CA . ALA A 1 100 ? -2.003 -4.872 5.429 1.00 96.88 100 ALA A CA 1
ATOM 800 C C . ALA A 1 100 ? -0.907 -3.947 4.880 1.00 96.88 100 ALA A C 1
ATOM 802 O O . ALA A 1 100 ? -0.629 -3.994 3.684 1.00 96.88 100 ALA A O 1
ATOM 803 N N . GLU A 1 101 ? -0.279 -3.150 5.746 1.00 97.50 101 GLU A N 1
ATOM 804 C CA . GLU A 1 101 ? 0.844 -2.276 5.402 1.00 97.50 101 GLU A CA 1
ATOM 805 C C . GLU A 1 101 ? 2.064 -3.089 4.956 1.00 97.50 101 GLU A C 1
ATOM 807 O O . GLU A 1 101 ? 2.558 -2.870 3.855 1.00 97.50 101 GLU A O 1
ATOM 812 N N . GLU A 1 102 ? 2.461 -4.110 5.722 1.00 97.94 102 GLU A N 1
ATOM 813 C CA . GLU A 1 102 ? 3.574 -5.006 5.369 1.00 97.94 102 GLU A CA 1
ATOM 814 C C . GLU A 1 102 ? 3.365 -5.663 3.994 1.00 97.94 102 GLU A C 1
ATOM 816 O O . GLU A 1 102 ? 4.238 -5.625 3.127 1.00 97.94 102 GLU A O 1
ATOM 821 N N . LYS A 1 103 ? 2.157 -6.182 3.732 1.00 97.50 103 LYS A N 1
ATOM 822 C CA . LYS A 1 103 ? 1.813 -6.756 2.421 1.00 97.50 103 LYS A CA 1
ATOM 823 C C . LYS A 1 103 ? 1.870 -5.733 1.291 1.00 97.50 103 LYS A C 1
ATOM 825 O O . LYS A 1 103 ? 2.256 -6.080 0.176 1.00 97.50 103 LYS A O 1
ATOM 830 N N . ALA A 1 104 ? 1.445 -4.498 1.547 1.00 97.06 104 ALA A N 1
ATOM 831 C CA . ALA A 1 104 ? 1.516 -3.433 0.556 1.00 97.06 104 ALA A CA 1
ATOM 832 C C . ALA A 1 104 ? 2.974 -3.053 0.262 1.00 97.06 104 ALA A C 1
ATOM 834 O O . ALA A 1 104 ? 3.328 -2.865 -0.901 1.00 97.06 104 ALA A O 1
ATOM 835 N N . GLU A 1 105 ? 3.828 -2.988 1.283 1.00 97.19 105 GLU A N 1
ATOM 836 C CA . GLU A 1 105 ? 5.259 -2.733 1.118 1.00 97.19 105 GLU A CA 1
ATOM 837 C C . GLU A 1 105 ? 5.958 -3.834 0.321 1.00 97.19 105 GLU A C 1
ATOM 839 O O . GLU A 1 105 ? 6.745 -3.528 -0.578 1.00 97.19 105 GLU A O 1
ATOM 844 N N . ASP A 1 106 ? 5.648 -5.101 0.599 1.00 97.75 106 ASP A N 1
ATOM 845 C CA . ASP A 1 106 ? 6.193 -6.236 -0.144 1.00 97.75 106 ASP A CA 1
ATOM 846 C C . ASP A 1 106 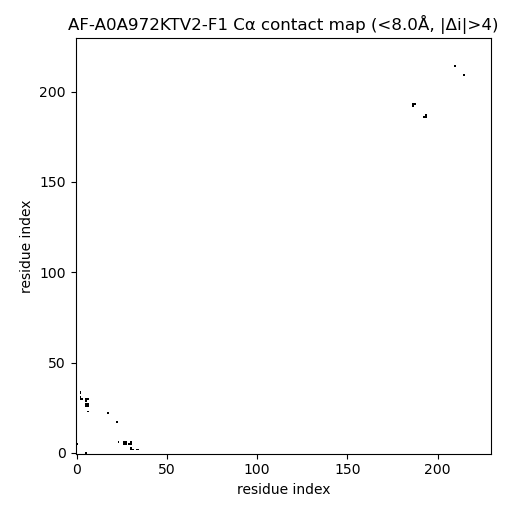? 5.762 -6.207 -1.616 1.00 97.75 106 ASP A C 1
ATOM 848 O O . ASP A 1 106 ? 6.610 -6.330 -2.501 1.00 97.75 106 ASP A O 1
ATOM 852 N N . ALA A 1 107 ? 4.483 -5.936 -1.894 1.00 97.56 107 ALA A N 1
ATOM 853 C CA . ALA A 1 107 ? 3.984 -5.793 -3.262 1.00 97.56 107 ALA A CA 1
ATOM 854 C C . ALA A 1 107 ? 4.647 -4.614 -4.000 1.00 97.56 107 ALA A C 1
ATOM 856 O O . ALA A 1 107 ? 5.024 -4.730 -5.166 1.00 97.56 107 ALA A O 1
ATOM 857 N N . ILE A 1 108 ? 4.843 -3.475 -3.325 1.00 97.25 108 ILE A N 1
ATOM 858 C CA . ILE A 1 108 ? 5.569 -2.328 -3.894 1.00 97.25 108 ILE A CA 1
ATOM 859 C C . ILE A 1 108 ? 7.022 -2.706 -4.193 1.00 97.25 108 ILE A C 1
ATOM 861 O O . ILE A 1 108 ? 7.568 -2.280 -5.213 1.00 97.25 108 ILE A O 1
ATOM 865 N N . ARG A 1 109 ? 7.669 -3.478 -3.314 1.00 97.88 109 ARG A N 1
ATOM 866 C CA . ARG A 1 109 ? 9.053 -3.926 -3.499 1.00 97.88 109 ARG A CA 1
ATOM 867 C C . ARG A 1 109 ? 9.181 -4.857 -4.704 1.00 97.88 109 ARG A C 1
ATOM 869 O O . ARG A 1 109 ? 10.111 -4.680 -5.484 1.00 97.88 109 ARG A O 1
ATOM 876 N N . GLU A 1 110 ? 8.246 -5.788 -4.869 1.00 97.75 110 GLU A N 1
ATOM 877 C CA . GLU A 1 110 ? 8.191 -6.709 -6.009 1.00 97.75 110 GLU A CA 1
ATOM 878 C C . GLU A 1 110 ? 8.014 -5.952 -7.330 1.00 97.75 110 GLU A C 1
ATOM 880 O O . GLU A 1 110 ? 8.868 -6.049 -8.210 1.00 97.75 110 GLU A O 1
ATOM 885 N N . VAL A 1 111 ? 7.004 -5.079 -7.419 1.00 97.88 111 VAL A N 1
ATOM 886 C CA . VAL A 1 111 ? 6.763 -4.256 -8.618 1.00 97.88 111 VAL A CA 1
ATOM 887 C C . VAL A 1 111 ? 7.973 -3.381 -8.956 1.00 97.88 111 VAL A C 1
ATOM 889 O O . VAL A 1 111 ? 8.321 -3.218 -10.124 1.00 97.88 111 VAL A O 1
ATOM 892 N N . ARG A 1 112 ? 8.654 -2.813 -7.953 1.00 97.50 112 ARG A N 1
ATOM 893 C CA . ARG A 1 112 ? 9.883 -2.037 -8.188 1.00 97.50 112 ARG A CA 1
ATOM 894 C C . ARG A 1 112 ? 11.003 -2.896 -8.767 1.00 97.50 112 ARG A C 1
ATOM 896 O O . ARG A 1 112 ? 11.667 -2.441 -9.693 1.00 97.50 112 ARG A O 1
ATOM 903 N N . ALA A 1 113 ? 11.206 -4.104 -8.246 1.00 97.56 113 ALA A N 1
ATOM 904 C CA . ALA A 1 113 ? 12.235 -5.011 -8.746 1.00 97.56 113 ALA A CA 1
ATOM 905 C C . ALA A 1 113 ? 11.959 -5.437 -10.199 1.00 97.56 113 ALA A C 1
ATOM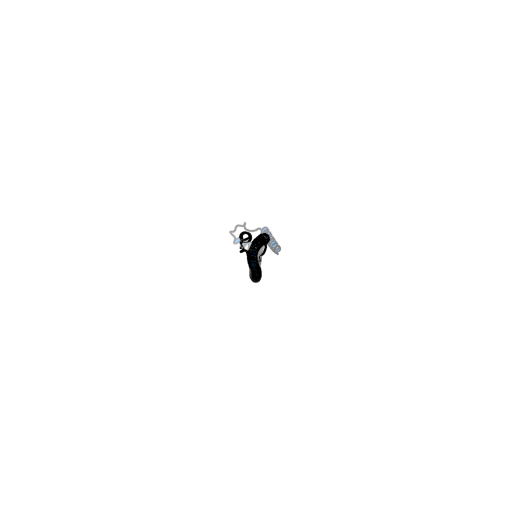 907 O O . ALA A 1 113 ? 12.876 -5.449 -11.019 1.00 97.56 113 ALA A O 1
ATOM 908 N N . GLU A 1 114 ? 10.698 -5.718 -10.536 1.00 97.25 114 GLU A N 1
ATOM 909 C CA . GLU A 1 114 ? 10.281 -6.029 -11.908 1.00 97.25 114 GLU A CA 1
ATOM 910 C C . GLU A 1 114 ? 10.517 -4.849 -12.859 1.00 97.25 114 GLU A C 1
ATOM 912 O O . GLU A 1 114 ? 11.131 -5.021 -13.913 1.00 97.25 114 GLU A O 1
ATOM 917 N N . LEU A 1 115 ? 10.112 -3.637 -12.462 1.00 97.44 115 LEU A N 1
ATOM 918 C CA . LEU A 1 115 ? 10.327 -2.423 -13.255 1.00 97.44 115 LEU A CA 1
ATOM 919 C C . LEU A 1 115 ? 11.814 -2.125 -13.483 1.00 97.44 115 LEU A C 1
ATOM 921 O O . LEU A 1 115 ? 12.196 -1.668 -14.560 1.00 97.44 115 LEU A O 1
ATOM 925 N N . GLU A 1 116 ? 12.668 -2.358 -12.484 1.00 96.94 116 GLU A N 1
ATOM 926 C CA . GLU A 1 116 ? 14.116 -2.189 -12.635 1.00 96.94 116 GLU A CA 1
ATOM 927 C C . GLU A 1 116 ? 14.714 -3.209 -13.606 1.00 96.94 116 GLU A C 1
ATOM 929 O O . GLU A 1 116 ? 15.518 -2.829 -14.461 1.00 96.94 116 GLU A O 1
ATOM 934 N N . ALA A 1 117 ? 14.289 -4.472 -13.528 1.00 97.31 117 ALA A N 1
ATOM 935 C CA . ALA A 1 117 ? 14.724 -5.512 -14.452 1.00 97.31 117 ALA A CA 1
ATOM 936 C C . ALA A 1 117 ? 14.277 -5.220 -15.895 1.00 97.31 117 ALA A C 1
ATOM 938 O O . ALA A 1 117 ? 15.078 -5.333 -16.824 1.00 97.31 117 ALA A O 1
ATOM 939 N N . GLU A 1 118 ? 13.027 -4.788 -16.087 1.00 97.38 118 GLU A N 1
ATOM 940 C CA . GLU A 1 118 ? 12.498 -4.407 -17.401 1.00 97.38 118 GLU A CA 1
ATOM 941 C C . GLU A 1 118 ? 13.235 -3.188 -17.970 1.00 97.38 118 GLU A C 1
ATOM 943 O O . GLU A 1 118 ? 13.663 -3.204 -19.126 1.00 97.38 118 GLU A O 1
ATOM 948 N N . ARG A 1 119 ? 13.473 -2.157 -17.147 1.00 97.88 119 ARG A N 1
ATOM 949 C CA . ARG A 1 119 ? 14.277 -0.986 -17.530 1.00 97.88 119 ARG A CA 1
ATOM 950 C C . ARG A 1 119 ? 15.667 -1.399 -18.010 1.00 97.88 119 ARG A C 1
ATOM 952 O O . ARG A 1 119 ? 16.134 -0.898 -19.035 1.00 97.88 119 ARG A O 1
ATOM 959 N N . ASP A 1 120 ? 16.347 -2.264 -17.265 1.00 97.25 120 ASP A N 1
ATOM 960 C CA . ASP A 1 120 ? 17.714 -2.673 -17.588 1.00 97.25 120 ASP A CA 1
ATOM 961 C C . ASP A 1 120 ? 17.767 -3.508 -18.872 1.00 97.25 120 ASP A C 1
ATOM 963 O O . ASP A 1 120 ? 18.658 -3.307 -19.704 1.00 97.25 120 ASP A O 1
ATOM 967 N N . GLU A 1 121 ? 16.770 -4.366 -19.093 1.00 97.19 121 GLU A N 1
ATOM 968 C CA . GLU A 1 121 ? 16.614 -5.112 -20.339 1.00 97.19 121 GLU A CA 1
ATOM 969 C C . GLU A 1 121 ? 16.331 -4.185 -21.532 1.00 97.19 121 GLU A C 1
ATOM 971 O O . GLU A 1 121 ? 16.996 -4.297 -22.563 1.00 97.19 121 GLU A O 1
ATOM 976 N N . MET A 1 122 ? 15.437 -3.200 -21.389 1.00 96.62 122 MET A N 1
ATOM 977 C CA . MET A 1 122 ? 15.190 -2.193 -22.430 1.00 96.62 122 MET A CA 1
ATOM 978 C C . MET A 1 122 ? 16.462 -1.414 -22.781 1.00 96.62 122 MET A C 1
ATOM 980 O O . MET A 1 122 ? 16.757 -1.185 -23.956 1.00 96.62 122 MET A O 1
ATOM 984 N N . LEU A 1 123 ? 17.251 -1.016 -21.777 1.00 97.25 123 LEU A N 1
ATOM 985 C CA . LEU A 1 123 ? 18.525 -0.332 -22.002 1.00 97.25 123 LEU A CA 1
ATOM 986 C C . LEU A 1 123 ? 19.540 -1.231 -22.714 1.00 97.25 123 LEU A C 1
ATOM 988 O O . LEU A 1 123 ? 20.293 -0.741 -23.561 1.00 97.25 123 LEU A O 1
ATOM 992 N N . ARG A 1 124 ? 19.576 -2.528 -22.393 1.00 97.50 124 ARG A N 1
ATOM 993 C CA . ARG A 1 124 ? 20.427 -3.505 -23.083 1.00 97.50 124 ARG A CA 1
ATOM 994 C C . ARG A 1 124 ? 20.027 -3.629 -24.553 1.00 97.50 124 ARG A C 1
ATOM 996 O O . ARG A 1 124 ? 20.890 -3.480 -25.418 1.00 97.50 124 ARG A O 1
ATOM 1003 N N . GLN A 1 125 ? 18.739 -3.812 -24.833 1.00 97.31 125 GLN A N 1
ATOM 1004 C CA . GLN A 1 125 ? 18.203 -3.917 -26.193 1.00 97.31 125 GLN A CA 1
ATOM 1005 C C . GLN A 1 125 ? 18.481 -2.653 -27.011 1.00 97.31 125 GLN A C 1
ATOM 1007 O O . GLN A 1 125 ? 19.055 -2.733 -28.095 1.00 97.31 125 GLN A O 1
ATOM 1012 N N . ALA A 1 126 ? 18.195 -1.472 -26.457 1.00 97.06 126 ALA A N 1
ATOM 1013 C CA . ALA A 1 126 ? 18.468 -0.203 -27.125 1.00 97.06 126 ALA A CA 1
ATOM 1014 C C . ALA A 1 126 ? 19.961 -0.037 -27.465 1.00 97.06 126 ALA A C 1
ATOM 1016 O O . ALA A 1 126 ? 20.313 0.436 -28.546 1.00 97.06 126 ALA A O 1
ATOM 1017 N N . ARG A 1 127 ? 20.868 -0.458 -26.571 1.00 97.25 1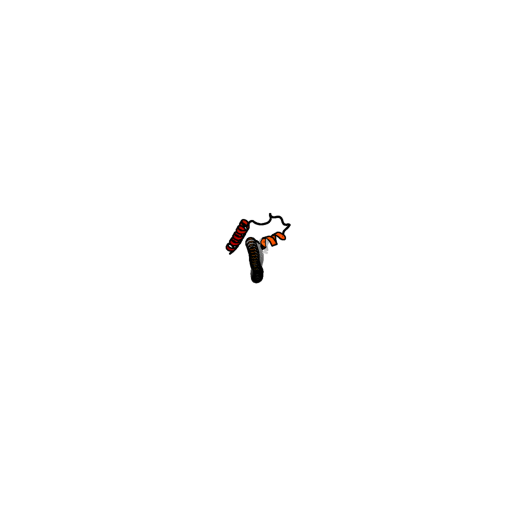27 ARG A N 1
ATOM 1018 C CA . ARG A 1 127 ? 22.316 -0.442 -26.844 1.00 97.25 127 ARG A CA 1
ATOM 1019 C C . ARG A 1 127 ? 22.697 -1.398 -27.969 1.00 97.25 127 ARG A C 1
ATOM 1021 O O . ARG A 1 127 ? 23.537 -1.049 -28.797 1.00 97.25 127 ARG A O 1
ATOM 1028 N N . GLU A 1 128 ? 22.112 -2.589 -28.005 1.00 97.00 128 GLU A N 1
ATOM 1029 C CA . GLU A 1 128 ? 22.351 -3.570 -29.067 1.00 97.00 128 GLU A CA 1
ATOM 1030 C C . GLU A 1 128 ? 21.879 -3.055 -30.425 1.00 97.00 128 GLU A C 1
ATOM 1032 O O . GLU A 1 128 ? 22.644 -3.093 -31.391 1.00 97.00 128 GLU A O 1
ATOM 1037 N N . GLU A 1 129 ? 20.682 -2.478 -30.487 1.00 96.38 129 GLU A N 1
ATOM 1038 C CA . GLU A 1 129 ? 20.151 -1.855 -31.699 1.00 96.38 129 GLU A CA 1
ATOM 1039 C C . GLU A 1 129 ? 21.033 -0.702 -32.185 1.00 96.38 129 GLU A C 1
ATOM 1041 O O . GLU A 1 129 ? 21.426 -0.668 -33.354 1.00 96.38 129 GLU A O 1
ATOM 1046 N N . VAL A 1 130 ? 21.424 0.210 -31.287 1.00 97.88 130 VAL A N 1
ATOM 1047 C CA . VAL A 1 130 ? 22.334 1.315 -31.624 1.00 97.88 130 VAL A CA 1
ATOM 1048 C C . VAL A 1 130 ? 23.657 0.778 -32.171 1.00 97.88 130 VAL A C 1
ATOM 1050 O O . VAL A 1 130 ? 24.151 1.272 -33.186 1.00 97.88 130 VAL A O 1
ATOM 1053 N N . ASN A 1 131 ? 24.221 -0.265 -31.557 1.00 97.50 131 ASN A N 1
ATOM 1054 C CA . ASN A 1 131 ? 25.455 -0.883 -32.034 1.00 97.50 131 ASN A CA 1
ATOM 1055 C C . A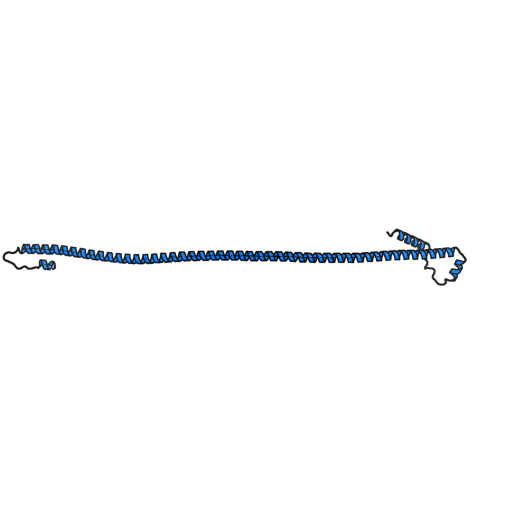SN A 1 131 ? 25.301 -1.476 -33.441 1.00 97.50 131 ASN A C 1
ATOM 1057 O O . ASN A 1 131 ? 26.194 -1.303 -34.274 1.00 97.50 131 ASN A O 1
ATOM 1061 N N . LEU A 1 132 ? 24.179 -2.134 -33.740 1.00 97.56 132 LEU A N 1
ATOM 1062 C CA . LEU A 1 132 ? 23.897 -2.665 -35.077 1.00 97.56 132 LEU A CA 1
ATOM 1063 C C . LEU A 1 132 ? 23.787 -1.546 -36.117 1.00 97.56 132 LEU A C 1
ATOM 1065 O O . LEU A 1 132 ? 24.421 -1.627 -37.173 1.00 97.56 132 LEU A O 1
ATOM 1069 N N . VAL A 1 133 ? 23.063 -0.470 -35.797 1.00 97.81 133 VAL A N 1
ATOM 1070 C CA . VAL A 1 133 ? 22.925 0.701 -36.676 1.00 97.81 133 VAL A CA 1
ATOM 1071 C C . VAL A 1 133 ? 24.288 1.339 -36.947 1.00 97.81 133 VAL A C 1
ATOM 1073 O O . VAL A 1 133 ? 24.617 1.624 -38.100 1.00 97.81 133 VAL A O 1
ATOM 1076 N N . LEU A 1 134 ? 25.121 1.513 -35.916 1.00 97.69 134 LEU A N 1
ATOM 1077 C CA . LEU A 1 134 ? 26.476 2.052 -36.066 1.00 97.69 134 LEU A CA 1
ATOM 1078 C C . LEU A 1 134 ? 27.355 1.152 -36.944 1.00 97.69 134 LEU A C 1
ATOM 1080 O O . LEU A 1 134 ? 28.066 1.650 -37.823 1.00 97.69 134 LEU A O 1
ATOM 1084 N N . GLN A 1 135 ? 27.296 -0.169 -36.758 1.00 97.25 135 GLN A N 1
ATOM 1085 C CA . GLN A 1 135 ? 28.037 -1.117 -37.593 1.00 97.25 135 GLN A CA 1
ATOM 1086 C C . GLN A 1 135 ? 27.588 -1.067 -39.055 1.00 97.25 135 GLN A C 1
ATOM 1088 O O . GLN A 1 135 ? 28.425 -1.093 -39.966 1.00 97.25 135 GLN A O 1
ATOM 1093 N N . GLU A 1 136 ? 26.283 -0.994 -39.301 1.00 96.81 136 GLU A N 1
ATOM 1094 C CA . GLU A 1 136 ? 25.744 -0.917 -40.652 1.00 96.81 136 GLU A CA 1
ATOM 1095 C C . GLU A 1 136 ? 26.109 0.409 -41.329 1.00 96.81 136 GLU A C 1
ATOM 1097 O O . GLU A 1 136 ? 26.600 0.408 -42.464 1.00 96.81 136 GLU A O 1
ATOM 1102 N N . ALA A 1 137 ? 25.966 1.530 -40.619 1.00 97.25 137 ALA A N 1
ATOM 1103 C CA . ALA A 1 137 ? 26.389 2.844 -41.087 1.00 97.25 137 ALA A CA 1
ATOM 1104 C C . ALA A 1 137 ? 27.886 2.857 -41.438 1.00 97.25 137 ALA A C 1
ATOM 1106 O O . ALA A 1 137 ? 28.263 3.324 -42.516 1.00 97.25 137 ALA A O 1
ATOM 1107 N N . ALA A 1 138 ? 28.739 2.260 -40.598 1.00 97.00 138 ALA A N 1
ATOM 1108 C CA . ALA A 1 138 ? 30.172 2.146 -40.858 1.00 97.00 138 ALA A CA 1
ATOM 1109 C C . ALA A 1 138 ? 30.478 1.307 -42.112 1.00 97.00 138 ALA A C 1
ATOM 1111 O O . ALA A 1 138 ? 31.314 1.697 -42.934 1.00 97.00 138 ALA A O 1
ATOM 1112 N N . LYS A 1 139 ? 29.795 0.168 -42.305 1.00 97.25 139 LYS A N 1
ATOM 1113 C CA . LYS A 1 139 ? 29.942 -0.670 -43.511 1.00 97.25 139 LYS A CA 1
ATOM 1114 C C . LYS A 1 139 ? 29.510 0.079 -44.771 1.00 97.25 139 LYS A C 1
ATOM 1116 O O . LYS A 1 139 ? 30.250 0.089 -45.758 1.00 97.25 139 LYS A O 1
ATOM 1121 N N . ARG A 1 140 ? 28.347 0.737 -44.733 1.00 97.56 140 ARG A N 1
ATOM 1122 C CA . ARG A 1 140 ? 27.834 1.555 -45.843 1.00 97.56 140 ARG A CA 1
ATOM 1123 C C . ARG A 1 140 ? 28.805 2.691 -46.169 1.00 97.56 140 ARG A C 1
ATOM 1125 O O . ARG A 1 140 ? 29.169 2.850 -47.332 1.00 97.56 140 ARG A O 1
ATOM 1132 N N . GLY A 1 141 ? 29.305 3.403 -45.159 1.00 97.25 141 GLY A N 1
ATOM 1133 C CA . GLY A 1 141 ? 30.311 4.457 -45.315 1.00 97.25 141 GLY A CA 1
ATOM 1134 C C . GLY A 1 141 ? 31.582 3.963 -46.011 1.00 97.25 141 GLY A C 1
ATOM 1135 O O . GLY A 1 141 ? 32.004 4.545 -47.010 1.00 97.25 141 GLY A O 1
ATOM 1136 N N . LYS A 1 142 ? 32.145 2.828 -45.569 1.00 97.12 142 LYS A N 1
ATOM 1137 C CA . LYS A 1 142 ? 33.310 2.197 -46.222 1.00 97.12 142 LYS A CA 1
ATOM 1138 C C . LYS A 1 142 ? 33.035 1.841 -47.688 1.00 97.12 142 LYS A C 1
ATOM 1140 O O . LYS A 1 142 ? 33.868 2.113 -48.550 1.00 97.12 142 LYS A O 1
ATOM 1145 N N . MET A 1 143 ? 31.866 1.270 -47.985 1.00 96.50 143 MET A N 1
ATOM 1146 C CA . MET A 1 143 ? 31.431 0.957 -49.354 1.00 96.50 143 MET A CA 1
ATOM 1147 C C . MET A 1 143 ? 31.351 2.208 -50.239 1.00 96.50 143 MET A C 1
ATOM 1149 O O . MET A 1 143 ? 31.842 2.183 -51.368 1.00 96.50 143 MET A O 1
ATOM 1153 N N . TYR A 1 144 ? 30.761 3.298 -49.740 1.00 97.19 144 TYR A N 1
ATOM 1154 C CA . TYR A 1 144 ? 30.669 4.564 -50.472 1.00 97.19 144 TYR A CA 1
ATOM 1155 C C . TYR A 1 144 ? 32.046 5.169 -50.745 1.00 97.19 144 TYR A C 1
ATOM 1157 O O . TYR A 1 144 ? 32.324 5.535 -51.887 1.00 97.19 144 TYR A O 1
ATOM 1165 N N . ILE A 1 145 ? 32.930 5.203 -49.740 1.00 97.19 145 ILE A N 1
ATOM 1166 C CA . ILE A 1 145 ? 34.309 5.685 -49.905 1.00 97.19 145 ILE A CA 1
ATOM 1167 C C . ILE A 1 145 ? 35.039 4.856 -50.964 1.00 97.19 145 ILE A C 1
ATOM 1169 O O . ILE A 1 145 ? 35.663 5.427 -51.856 1.00 97.19 145 ILE A O 1
ATOM 1173 N N . ARG A 1 146 ? 34.924 3.522 -50.919 1.00 97.44 146 ARG A N 1
ATOM 1174 C CA . ARG A 1 146 ? 35.540 2.635 -51.916 1.00 97.44 146 ARG A CA 1
ATOM 1175 C C . ARG A 1 146 ? 35.039 2.933 -53.329 1.00 97.44 146 ARG A C 1
ATOM 1177 O O . ARG A 1 146 ? 35.851 3.178 -54.211 1.00 97.44 146 ARG A O 1
ATOM 1184 N N . LYS A 1 147 ? 33.718 2.991 -53.531 1.00 97.06 147 LYS A N 1
ATOM 1185 C CA . LYS A 1 147 ? 33.122 3.320 -54.839 1.00 97.06 147 LYS A CA 1
ATOM 1186 C C . LYS A 1 147 ? 33.552 4.699 -55.340 1.00 97.06 147 LYS A C 1
ATOM 1188 O O . LYS A 1 147 ? 33.735 4.885 -56.538 1.00 97.06 147 LYS A O 1
ATOM 1193 N N . SER A 1 148 ? 33.682 5.671 -54.440 1.00 97.00 148 SER A N 1
ATOM 1194 C CA . SER A 1 148 ? 34.155 7.010 -54.790 1.00 97.00 148 SER A CA 1
ATOM 1195 C C . SER A 1 148 ? 35.621 6.994 -55.221 1.00 97.00 148 SER A C 1
ATOM 1197 O O . SER A 1 148 ? 35.951 7.642 -56.210 1.00 97.00 148 SER A O 1
ATOM 1199 N N . ARG A 1 149 ? 36.481 6.232 -54.531 1.00 96.75 149 ARG A N 1
ATOM 1200 C CA . ARG A 1 149 ? 37.887 6.039 -54.924 1.00 96.75 149 ARG A CA 1
ATOM 1201 C C . ARG A 1 149 ? 37.999 5.359 -56.285 1.00 96.75 149 ARG A C 1
ATOM 1203 O O . ARG A 1 149 ? 38.601 5.931 -57.174 1.00 96.75 149 ARG A O 1
ATOM 1210 N N . GLU A 1 150 ? 37.285 4.256 -56.506 1.00 96.94 150 GLU A N 1
ATOM 1211 C CA . GLU A 1 150 ? 37.263 3.559 -57.805 1.00 96.94 150 GLU A CA 1
ATOM 1212 C C . GLU A 1 150 ? 36.795 4.455 -58.968 1.00 96.94 150 GLU A C 1
ATOM 1214 O O . GLU A 1 150 ? 37.179 4.255 -60.120 1.00 96.94 150 GLU A O 1
ATOM 1219 N N . LYS A 1 151 ? 35.901 5.417 -58.708 1.00 96.88 151 LYS A N 1
ATOM 1220 C CA . LYS A 1 151 ? 35.507 6.422 -59.706 1.00 96.88 151 LYS 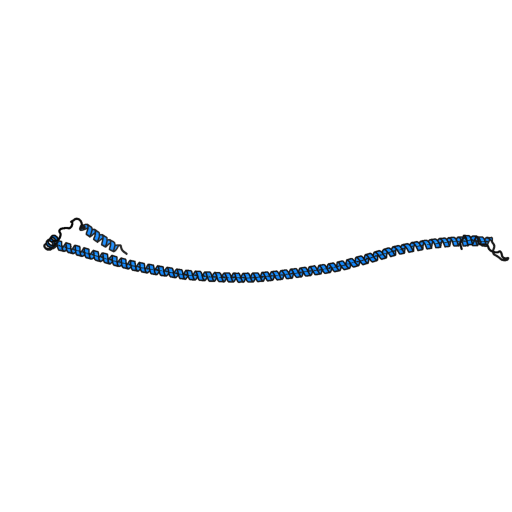A CA 1
ATOM 1221 C C . LYS A 1 151 ? 36.607 7.460 -59.921 1.00 96.88 151 LYS A C 1
ATOM 1223 O O . LYS A 1 151 ? 36.864 7.816 -61.066 1.00 96.88 151 LYS A O 1
ATOM 1228 N N . ALA A 1 152 ? 37.232 7.937 -58.846 1.00 96.56 152 ALA A N 1
ATOM 1229 C CA . ALA A 1 152 ? 38.336 8.886 -58.921 1.00 96.56 152 ALA A CA 1
ATOM 1230 C C . ALA A 1 152 ? 39.530 8.294 -59.683 1.00 96.56 152 ALA A C 1
ATOM 1232 O O . ALA A 1 152 ? 40.065 8.973 -60.554 1.00 96.56 152 ALA A O 1
ATOM 1233 N N . ASP A 1 153 ? 39.881 7.034 -59.426 1.00 96.69 153 ASP A N 1
ATOM 1234 C CA . ASP A 1 153 ? 40.959 6.316 -60.114 1.00 96.69 153 ASP A CA 1
ATOM 1235 C C . ASP A 1 153 ? 40.664 6.216 -61.618 1.00 96.69 153 ASP A C 1
ATOM 1237 O O . ASP A 1 153 ? 41.476 6.634 -62.440 1.00 96.69 153 ASP A O 1
ATOM 1241 N N . ARG A 1 154 ? 39.439 5.812 -61.992 1.00 97.19 154 ARG A N 1
ATOM 1242 C CA . ARG A 1 154 ? 38.995 5.805 -63.399 1.00 97.19 154 ARG A CA 1
ATOM 1243 C C . ARG A 1 154 ? 39.079 7.182 -64.055 1.00 97.19 154 ARG A C 1
ATOM 1245 O O . ARG A 1 154 ? 39.494 7.297 -65.204 1.00 97.19 154 ARG A O 1
ATOM 1252 N N . MET A 1 155 ? 38.684 8.243 -63.351 1.00 94.56 155 MET A N 1
ATOM 1253 C CA . MET A 1 155 ? 38.812 9.605 -63.876 1.00 94.56 155 MET A CA 1
ATOM 1254 C C . MET A 1 155 ? 40.277 10.000 -64.077 1.00 94.56 155 MET A C 1
ATOM 1256 O O . MET A 1 155 ? 40.588 10.618 -65.092 1.00 94.56 155 MET A O 1
ATOM 1260 N N . HIS A 1 156 ? 41.174 9.624 -63.161 1.00 96.19 156 HIS A N 1
ATOM 1261 C CA . HIS A 1 156 ? 42.610 9.866 -63.312 1.00 96.19 156 HIS A CA 1
ATOM 1262 C C . HIS A 1 156 ? 43.180 9.123 -64.525 1.00 96.19 156 HIS A C 1
ATOM 1264 O O . HIS A 1 156 ? 43.906 9.725 -65.314 1.00 96.19 156 HIS A O 1
ATOM 1270 N N . GLU A 1 157 ? 42.803 7.860 -64.730 1.00 96.12 157 GLU A N 1
ATOM 1271 C CA . GLU A 1 157 ? 43.196 7.081 -65.911 1.00 96.12 157 GLU A CA 1
ATOM 1272 C C . GLU A 1 157 ? 42.713 7.737 -67.213 1.00 96.12 157 GLU A C 1
ATOM 1274 O O . GLU A 1 157 ? 43.496 7.920 -68.149 1.00 96.12 157 GLU A O 1
ATOM 1279 N N . HIS A 1 158 ? 41.444 8.157 -67.271 1.00 96.06 158 HIS A N 1
ATOM 1280 C CA . HIS A 1 158 ? 40.898 8.869 -68.429 1.00 96.06 158 HIS A CA 1
ATOM 1281 C C . HIS A 1 158 ? 41.613 10.200 -68.688 1.00 96.06 158 HIS A C 1
ATOM 1283 O O . HIS A 1 158 ? 41.906 10.517 -69.842 1.00 96.06 158 HIS A O 1
ATOM 1289 N N . LEU A 1 159 ? 41.923 10.968 -67.638 1.00 95.62 159 LEU A N 1
ATOM 1290 C CA . LEU A 1 159 ? 42.678 12.216 -67.761 1.00 95.62 159 LEU A CA 1
ATOM 1291 C C . LEU A 1 159 ? 44.085 11.971 -68.316 1.00 95.62 159 LEU A C 1
ATOM 1293 O O . LEU A 1 159 ? 44.497 12.682 -69.232 1.00 95.62 159 LEU A O 1
ATOM 1297 N N . ALA A 1 160 ? 44.791 10.946 -67.832 1.00 94.81 160 ALA A N 1
ATOM 1298 C CA . ALA A 1 160 ? 46.119 10.585 -68.329 1.00 94.81 160 ALA A CA 1
ATOM 1299 C C . ALA A 1 160 ? 46.086 10.173 -69.814 1.00 94.81 160 ALA A C 1
ATOM 1301 O O . ALA A 1 160 ? 46.913 10.621 -70.614 1.00 94.81 160 ALA A O 1
ATOM 1302 N N . LEU A 1 161 ? 45.087 9.378 -70.213 1.00 96.12 161 LEU A N 1
ATOM 1303 C CA . LEU A 1 161 ? 44.857 8.994 -71.610 1.00 96.12 161 LEU A CA 1
ATOM 1304 C C . LEU A 1 161 ? 44.615 10.213 -72.505 1.00 96.12 161 LEU A C 1
ATOM 1306 O O . LEU A 1 161 ? 45.257 10.348 -73.548 1.00 96.12 161 LEU A O 1
ATOM 1310 N N . LEU A 1 162 ? 43.735 11.127 -72.088 1.00 95.81 162 LEU A N 1
ATOM 1311 C CA . LEU A 1 162 ? 43.449 12.358 -72.828 1.00 95.81 162 LEU A CA 1
ATOM 1312 C C . LEU A 1 162 ? 44.683 13.263 -72.937 1.00 95.81 162 LEU A C 1
ATOM 1314 O O . LEU A 1 162 ? 44.928 13.846 -73.993 1.00 95.81 162 LEU A O 1
ATOM 1318 N N . GLN A 1 163 ? 45.499 13.358 -71.884 1.00 93.94 163 GLN A N 1
ATOM 1319 C CA . GLN A 1 163 ? 46.758 14.106 -71.917 1.00 93.94 163 GLN A CA 1
ATOM 1320 C C . GLN A 1 163 ? 47.761 13.506 -72.910 1.00 93.94 163 GLN A C 1
ATOM 1322 O O . GLN A 1 163 ? 48.369 14.251 -73.681 1.00 93.94 163 GLN A O 1
ATOM 1327 N N . SER A 1 164 ? 47.903 12.178 -72.935 1.00 94.31 164 SER A N 1
ATOM 1328 C CA . SER A 1 164 ? 48.753 11.476 -73.904 1.00 94.31 164 SER A CA 1
ATOM 1329 C C . SER A 1 164 ? 48.265 11.689 -75.342 1.00 94.31 164 SER A C 1
ATOM 1331 O O . SER A 1 164 ? 49.048 12.069 -76.215 1.00 94.31 164 SER A O 1
ATOM 1333 N N . GLN A 1 165 ? 46.954 11.550 -75.579 1.00 94.69 165 GLN A N 1
ATOM 1334 C CA . GLN A 1 165 ? 46.335 11.824 -76.881 1.00 94.69 165 GLN A CA 1
ATOM 1335 C C . GLN A 1 165 ? 46.572 13.269 -77.332 1.00 94.69 165 GLN A C 1
ATOM 1337 O O . GLN A 1 165 ? 46.927 13.501 -78.489 1.00 94.69 165 GLN A O 1
ATOM 1342 N N . ARG A 1 166 ? 46.441 14.239 -76.417 1.00 95.56 166 ARG A N 1
ATOM 1343 C CA . ARG A 1 166 ? 46.737 15.653 -76.676 1.00 95.56 166 ARG A CA 1
ATOM 1344 C C . ARG A 1 166 ? 48.194 15.857 -77.100 1.00 95.56 166 ARG A C 1
ATOM 1346 O O . ARG A 1 166 ? 48.436 16.537 -78.092 1.00 95.56 166 ARG A O 1
ATOM 1353 N N . LEU A 1 167 ? 49.158 15.270 -76.388 1.00 93.50 167 LEU A N 1
ATOM 1354 C CA . LEU A 1 167 ? 50.583 15.380 -76.734 1.00 93.50 167 LEU A CA 1
ATOM 1355 C C . LEU A 1 167 ? 50.893 14.751 -78.097 1.00 93.50 167 LEU A C 1
ATOM 1357 O O . LEU A 1 167 ? 51.620 15.343 -78.893 1.00 93.50 167 LEU A O 1
ATOM 1361 N N . LEU A 1 168 ? 50.302 13.591 -78.396 1.00 94.94 168 LEU A N 1
ATOM 1362 C CA . LEU A 1 168 ? 50.455 12.930 -79.691 1.00 94.94 168 LEU A CA 1
ATOM 1363 C C . LEU A 1 168 ? 49.887 13.780 -80.836 1.00 94.94 168 LEU A C 1
ATOM 1365 O O . LEU A 1 168 ? 50.505 13.866 -81.896 1.00 94.94 168 LEU A O 1
ATOM 1369 N N . LEU A 1 169 ? 48.733 14.420 -80.630 1.00 94.31 169 LEU A N 1
ATOM 1370 C CA . LEU A 1 169 ? 48.139 15.326 -81.612 1.00 94.31 169 LEU A CA 1
ATOM 1371 C C . LEU A 1 169 ? 49.056 16.526 -81.880 1.00 94.31 169 LEU A C 1
ATOM 1373 O O . LEU A 1 169 ? 49.325 16.833 -83.038 1.00 94.31 169 LEU A O 1
ATOM 1377 N N . ILE A 1 170 ? 49.581 17.157 -80.823 1.00 92.50 170 ILE A N 1
ATOM 1378 C CA . ILE A 1 170 ? 50.535 18.270 -80.942 1.00 92.50 170 ILE A CA 1
ATOM 1379 C C . ILE A 1 170 ? 51.784 17.825 -81.714 1.00 92.50 170 ILE A C 1
ATOM 1381 O O . ILE A 1 170 ? 52.209 18.519 -82.634 1.00 92.50 170 ILE A O 1
ATOM 1385 N N . ALA A 1 171 ? 52.348 16.655 -81.397 1.00 90.62 171 ALA A N 1
ATOM 1386 C CA . ALA A 1 171 ? 53.514 16.117 -82.097 1.00 90.62 171 ALA A CA 1
ATOM 1387 C C . ALA A 1 171 ? 53.233 15.851 -83.588 1.00 90.62 171 ALA A C 1
ATOM 1389 O O . ALA A 1 171 ? 54.043 16.218 -84.439 1.00 90.62 171 ALA A O 1
ATOM 1390 N N . ARG A 1 172 ? 52.067 15.273 -83.919 1.00 91.44 172 ARG A N 1
ATOM 1391 C CA . ARG A 1 172 ? 51.632 15.052 -85.310 1.00 91.44 172 ARG A CA 1
ATOM 1392 C C . ARG A 1 172 ? 51.475 16.366 -86.071 1.00 91.44 172 ARG A C 1
ATOM 1394 O O . ARG A 1 172 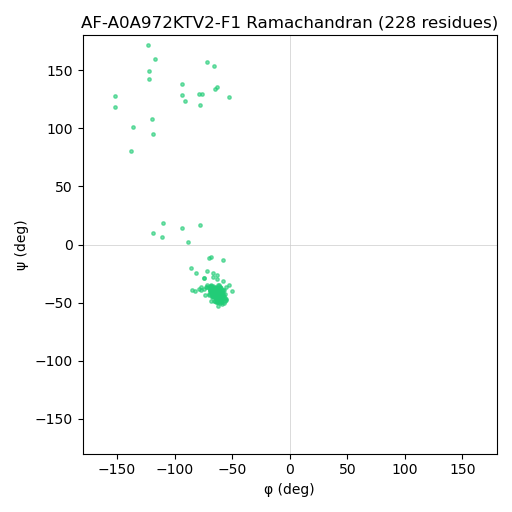? 51.990 16.479 -87.178 1.00 91.44 172 ARG A O 1
ATOM 1401 N N . LEU A 1 173 ? 50.814 17.359 -85.474 1.00 92.56 173 LEU A N 1
ATOM 1402 C CA . LEU A 1 173 ? 50.650 18.684 -86.077 1.00 92.56 173 LEU A CA 1
ATOM 1403 C C . LEU A 1 173 ? 52.005 19.371 -86.296 1.00 92.56 173 LEU A C 1
ATOM 1405 O O . LEU A 1 173 ? 52.250 19.878 -87.386 1.00 92.56 173 LEU A O 1
ATOM 1409 N N . LYS A 1 174 ? 52.915 19.319 -85.311 1.00 88.81 174 LYS A N 1
ATOM 1410 C CA . LYS A 1 174 ? 54.274 19.874 -85.440 1.00 88.81 174 LYS A CA 1
ATOM 1411 C C . LYS A 1 174 ? 55.055 19.196 -86.569 1.00 88.81 174 LYS A C 1
ATOM 1413 O O . LYS A 1 174 ? 55.685 19.888 -87.359 1.00 88.81 174 LYS A O 1
ATOM 1418 N N . SER A 1 175 ? 54.975 17.869 -86.690 1.00 91.00 175 SER A N 1
ATOM 1419 C CA . SER A 1 175 ? 55.628 17.123 -87.774 1.00 91.00 175 SER A CA 1
ATOM 1420 C C . SER A 1 175 ? 55.076 17.479 -89.157 1.00 91.00 175 SER A C 1
ATOM 1422 O O . SER A 1 175 ? 55.857 17.591 -90.096 1.00 91.00 175 SER A O 1
ATOM 1424 N N . LEU A 1 176 ? 53.757 17.655 -89.291 1.00 92.19 176 LEU A N 1
ATOM 1425 C CA . LEU A 1 176 ? 53.133 18.070 -90.553 1.00 92.19 176 LEU A CA 1
ATOM 1426 C C . LEU A 1 176 ? 53.551 19.489 -90.947 1.00 92.19 176 LEU A C 1
ATOM 1428 O O . LEU A 1 176 ? 53.895 19.721 -92.102 1.00 92.19 176 LEU A O 1
ATOM 1432 N N . LEU A 1 177 ? 53.566 20.420 -89.987 1.00 90.81 177 LEU A N 1
ATOM 1433 C CA . LEU A 1 177 ? 53.999 21.796 -90.226 1.00 90.81 177 LEU A CA 1
ATOM 1434 C C . LEU A 1 177 ? 55.479 21.860 -90.620 1.00 90.81 177 LEU A C 1
ATOM 1436 O O . LEU A 1 177 ? 55.805 22.496 -91.615 1.00 90.81 177 LEU A O 1
ATOM 1440 N N . LEU A 1 178 ? 56.362 21.152 -89.910 1.00 87.75 178 LEU A N 1
ATOM 1441 C CA . LEU A 1 178 ? 57.785 21.074 -90.264 1.00 87.75 178 LEU A CA 1
ATOM 1442 C C . LEU A 1 178 ? 57.994 20.503 -91.670 1.00 87.75 178 LEU A C 1
ATOM 1444 O O . LEU A 1 178 ? 58.748 21.076 -92.448 1.00 87.75 178 LEU A O 1
ATOM 1448 N N . ALA A 1 179 ? 57.288 19.423 -92.023 1.00 88.31 179 ALA A N 1
ATOM 1449 C CA . ALA A 1 179 ? 57.338 18.868 -93.374 1.00 88.31 179 ALA A CA 1
ATOM 1450 C C . ALA A 1 179 ? 56.846 19.875 -94.428 1.00 88.31 179 ALA A C 1
ATOM 1452 O O . ALA A 1 179 ? 57.436 19.970 -95.500 1.00 88.31 179 ALA A O 1
ATOM 1453 N N . SER A 1 180 ? 55.797 20.651 -94.124 1.00 84.75 180 SER A N 1
ATOM 1454 C CA . SER A 1 180 ? 55.302 21.692 -95.033 1.00 84.75 180 SER A CA 1
ATOM 1455 C C . SER A 1 180 ? 56.271 22.867 -95.191 1.00 84.75 180 SER A C 1
ATOM 1457 O O . SER A 1 180 ? 56.395 23.384 -96.294 1.00 84.75 180 SER A O 1
ATOM 1459 N N . VAL A 1 181 ? 56.988 23.256 -94.130 1.00 85.94 181 VAL A N 1
ATOM 1460 C CA . VAL A 1 181 ? 58.021 24.302 -94.193 1.00 85.94 181 VAL A CA 1
ATOM 1461 C C . VAL A 1 181 ? 59.206 23.818 -95.020 1.00 85.94 181 VAL A C 1
ATOM 1463 O O . VAL A 1 181 ? 59.585 24.506 -95.959 1.00 85.94 181 VAL A O 1
ATOM 1466 N N . GLN A 1 182 ? 59.714 22.609 -94.755 1.00 82.12 182 GLN A N 1
ATOM 1467 C CA . GLN A 1 182 ? 60.802 22.018 -95.541 1.00 82.12 182 GLN A CA 1
ATOM 1468 C C . GLN A 1 182 ? 60.440 21.942 -97.029 1.00 82.12 182 GLN A C 1
ATOM 1470 O O . GLN A 1 182 ? 61.239 22.297 -97.883 1.00 82.12 182 GLN A O 1
ATOM 1475 N N . PHE A 1 183 ? 59.206 21.542 -97.346 1.00 82.38 183 PHE A N 1
ATOM 1476 C CA . PHE A 1 183 ? 58.720 21.509 -98.724 1.00 82.38 183 PHE A CA 1
ATOM 1477 C C . PHE A 1 183 ? 58.707 22.896 -99.391 1.00 82.38 183 PHE A C 1
ATOM 1479 O O . PHE A 1 183 ? 59.004 23.006 -100.579 1.00 82.38 183 PHE A O 1
ATOM 1486 N N . ILE A 1 184 ? 58.369 23.957 -98.649 1.00 80.44 184 ILE A N 1
ATOM 1487 C CA . ILE A 1 184 ? 58.421 25.339 -99.152 1.00 80.44 184 ILE A CA 1
ATOM 1488 C C . ILE A 1 184 ? 59.875 25.789 -99.346 1.00 80.44 184 ILE A C 1
ATOM 1490 O O . ILE A 1 184 ? 60.190 26.356 -100.388 1.00 80.44 184 ILE A O 1
ATOM 1494 N N . GLU A 1 185 ? 60.769 25.498 -98.399 1.00 78.56 185 GLU A N 1
ATOM 1495 C CA . GLU A 1 185 ? 62.201 25.810 -98.519 1.00 78.56 185 GLU A CA 1
ATOM 1496 C C . GLU A 1 185 ? 62.838 25.109 -99.732 1.00 78.56 185 GLU A C 1
ATOM 1498 O O . GLU A 1 185 ? 63.602 25.726 -100.481 1.00 78.56 185 GLU A O 1
ATOM 1503 N N . ASP A 1 186 ? 62.476 23.846 -99.978 1.00 77.19 186 ASP A N 1
ATOM 1504 C CA . ASP A 1 186 ? 62.915 23.085 -101.151 1.00 77.19 186 ASP A CA 1
ATOM 1505 C C . ASP A 1 186 ? 62.385 23.714 -102.461 1.00 77.19 186 ASP A C 1
ATOM 1507 O O . ASP A 1 186 ? 63.110 23.794 -103.455 1.00 77.19 186 ASP A O 1
ATOM 1511 N N . LEU A 1 187 ? 61.139 24.215 -102.467 1.00 74.81 187 LEU A N 1
ATOM 1512 C CA . LEU A 1 187 ? 60.534 24.932 -103.602 1.00 74.81 187 LEU A CA 1
ATOM 1513 C C . LEU A 1 187 ? 61.203 26.283 -103.895 1.00 74.81 187 LEU A C 1
ATOM 1515 O O . LEU A 1 187 ? 61.320 26.660 -105.060 1.00 74.81 187 LEU A O 1
ATOM 1519 N N . GLU A 1 188 ? 61.615 27.024 -102.866 1.00 70.81 188 GLU A N 1
ATOM 1520 C CA . GLU A 1 188 ? 62.312 28.309 -103.016 1.00 70.81 188 GLU A CA 1
ATOM 1521 C C . GLU A 1 188 ? 63.770 28.130 -103.471 1.00 70.81 188 GLU A C 1
ATOM 1523 O O . GLU A 1 188 ? 64.311 28.987 -104.175 1.00 70.81 188 GLU A O 1
ATOM 1528 N N . SER A 1 189 ? 64.393 27.002 -103.115 1.00 68.31 189 SER A N 1
ATOM 1529 C CA . SER A 1 189 ? 65.800 26.703 -103.413 1.00 68.31 189 SER A CA 1
ATOM 1530 C C . SER A 1 189 ? 66.030 26.077 -104.800 1.00 68.31 189 SER A C 1
ATOM 1532 O O . SER A 1 189 ? 67.144 26.172 -105.320 1.00 68.31 189 SER A O 1
ATOM 1534 N N . ASP A 1 190 ? 65.007 25.478 -105.432 1.00 65.19 190 ASP A N 1
ATOM 1535 C CA . ASP A 1 190 ? 65.094 24.866 -106.770 1.00 65.19 190 ASP A CA 1
ATOM 1536 C C . ASP A 1 190 ? 64.136 25.526 -107.803 1.00 65.19 190 ASP A C 1
ATOM 1538 O O . ASP A 1 190 ? 62.919 25.292 -107.796 1.00 65.19 190 ASP A O 1
ATOM 1542 N N . PRO A 1 191 ? 64.657 26.311 -108.773 1.00 57.53 191 PRO A N 1
ATOM 1543 C CA . PRO A 1 191 ? 63.841 27.031 -109.754 1.00 57.53 191 PRO A CA 1
ATOM 1544 C C . PRO A 1 191 ? 63.104 26.131 -110.769 1.00 57.53 191 PRO A C 1
ATOM 1546 O O . PRO A 1 191 ? 62.241 26.632 -111.501 1.00 57.53 191 PRO A O 1
ATOM 1549 N N . VAL A 1 192 ? 63.411 24.828 -110.848 1.00 59.25 192 VAL A N 1
ATOM 1550 C CA . VAL A 1 192 ? 62.696 23.873 -111.720 1.00 59.25 192 VAL A CA 1
ATOM 1551 C C . VAL A 1 192 ? 61.442 23.324 -111.029 1.00 59.25 192 VAL A C 1
ATOM 1553 O O . VAL A 1 192 ? 60.388 23.224 -111.665 1.00 59.25 192 VAL A O 1
ATOM 1556 N N . LEU A 1 193 ? 61.517 23.044 -109.725 1.00 56.41 193 LEU A N 1
ATOM 1557 C CA . LEU A 1 193 ? 60.391 22.548 -108.922 1.00 56.41 193 LEU A CA 1
ATOM 1558 C C . LEU A 1 193 ? 59.296 23.608 -108.735 1.00 56.41 193 LEU A C 1
ATOM 1560 O O . LEU A 1 193 ? 58.112 23.298 -108.897 1.00 56.41 193 LEU A O 1
ATOM 1564 N N . ALA A 1 194 ? 59.676 24.871 -108.518 1.00 53.62 194 ALA A N 1
ATOM 1565 C CA . ALA A 1 194 ? 58.733 25.988 -108.406 1.00 53.62 194 ALA A CA 1
ATOM 1566 C C . ALA A 1 194 ? 57.801 26.117 -109.630 1.00 53.62 194 ALA A C 1
ATOM 1568 O O . ALA A 1 194 ? 56.612 26.405 -109.493 1.00 53.62 194 ALA A O 1
ATOM 1569 N N . ARG A 1 195 ? 58.305 25.845 -110.845 1.00 52.44 195 ARG A N 1
ATOM 1570 C CA . ARG A 1 195 ? 57.499 25.903 -112.081 1.00 52.44 195 ARG A CA 1
ATOM 1571 C C . ARG A 1 195 ? 56.538 24.726 -112.239 1.00 52.44 195 ARG A C 1
ATOM 1573 O O . ARG A 1 195 ? 55.502 24.888 -112.878 1.00 52.44 195 ARG A O 1
ATOM 1580 N N . HIS A 1 196 ? 56.861 23.559 -111.682 1.00 53.44 196 HIS A N 1
ATOM 1581 C CA . HIS A 1 196 ? 56.029 22.363 -111.822 1.00 53.44 196 HIS A CA 1
ATOM 1582 C C . HIS A 1 196 ? 54.800 22.406 -110.902 1.00 53.44 196 HIS A C 1
ATOM 1584 O O . HIS A 1 196 ? 53.711 22.011 -111.311 1.00 53.44 196 HIS A O 1
ATOM 1590 N N . VAL A 1 197 ? 54.944 22.961 -109.694 1.00 52.59 197 VAL A N 1
ATOM 1591 C CA . VAL A 1 197 ? 53.838 23.087 -108.729 1.00 52.59 197 VAL A CA 1
ATOM 1592 C C . VAL A 1 197 ? 52.887 24.235 -109.089 1.00 52.59 197 VAL A C 1
ATOM 1594 O O . VAL A 1 197 ? 51.670 24.067 -109.022 1.00 52.59 197 VAL A O 1
ATOM 1597 N N . VAL A 1 198 ? 53.410 25.370 -109.571 1.00 50.16 198 VAL A N 1
ATOM 1598 C CA . VAL A 1 198 ? 52.579 26.490 -110.060 1.00 50.16 198 VAL A CA 1
ATOM 1599 C C . VAL A 1 198 ? 51.727 26.086 -111.277 1.00 50.16 198 VAL A C 1
ATOM 1601 O O . VAL A 1 198 ? 50.638 26.617 -111.467 1.00 50.16 198 VAL A O 1
ATOM 1604 N N . GLY A 1 199 ? 52.156 25.090 -112.062 1.00 47.91 199 GLY A N 1
ATOM 1605 C CA . GLY A 1 199 ? 51.394 24.567 -113.202 1.00 47.91 199 GLY A CA 1
ATOM 1606 C C . GLY A 1 199 ? 50.128 23.772 -112.849 1.00 47.91 199 GLY A C 1
ATOM 1607 O O . GLY A 1 199 ? 49.338 23.495 -113.748 1.00 47.91 199 GLY A O 1
ATOM 1608 N N . GLN A 1 200 ? 49.913 23.402 -111.579 1.00 46.81 200 GLN A N 1
ATOM 1609 C CA . GLN A 1 200 ? 48.754 22.602 -111.150 1.00 46.81 200 GLN A CA 1
ATOM 1610 C C . GLN A 1 200 ? 47.829 23.298 -110.134 1.00 46.81 200 GLN A C 1
ATOM 1612 O O . GLN A 1 200 ? 46.895 22.667 -109.641 1.00 46.81 200 GLN A O 1
ATOM 1617 N N . GLN A 1 201 ? 48.004 24.598 -109.864 1.00 44.00 201 GLN A N 1
ATOM 1618 C CA . GLN A 1 201 ? 47.030 25.390 -109.100 1.00 44.00 201 GLN A CA 1
ATOM 1619 C C . GLN A 1 201 ? 46.451 26.555 -109.909 1.00 44.00 201 GLN A C 1
ATOM 1621 O O . GLN A 1 201 ? 46.951 27.674 -109.903 1.00 44.00 201 GLN A O 1
ATOM 1626 N N . THR A 1 202 ? 45.302 26.296 -110.517 1.00 42.00 202 THR A N 1
ATOM 1627 C CA . THR A 1 202 ? 44.229 27.272 -110.741 1.00 42.00 202 THR A CA 1
ATOM 1628 C C . THR A 1 202 ? 42.971 26.482 -110.384 1.00 42.00 202 THR A C 1
ATOM 1630 O O . THR A 1 202 ? 42.633 25.556 -111.105 1.00 42.00 202 THR A O 1
ATOM 1633 N N . GLU A 1 203 ? 42.333 26.612 -109.225 1.00 43.78 203 GLU A N 1
ATOM 1634 C CA . GLU A 1 203 ? 41.850 27.825 -108.577 1.00 43.78 203 GLU A CA 1
ATOM 1635 C C . GLU A 1 203 ? 41.838 27.641 -107.044 1.00 43.78 203 GLU A C 1
ATOM 1637 O O . GLU A 1 203 ? 41.099 26.813 -106.517 1.00 43.78 203 GLU A O 1
ATOM 1642 N N . ALA A 1 204 ? 42.608 28.438 -106.301 1.00 39.28 204 ALA A N 1
ATOM 1643 C CA . ALA A 1 204 ? 42.320 28.711 -104.894 1.00 39.28 204 ALA A CA 1
ATOM 1644 C C . ALA A 1 204 ? 42.867 30.094 -104.501 1.00 39.28 204 ALA A C 1
ATOM 1646 O O . ALA A 1 204 ? 44.013 30.443 -104.759 1.00 39.28 204 ALA A O 1
ATOM 1647 N N . ASN A 1 205 ? 41.983 30.894 -103.913 1.00 44.22 205 ASN A N 1
ATOM 1648 C CA . ASN A 1 205 ? 42.119 32.298 -103.526 1.00 44.22 205 ASN A CA 1
ATOM 1649 C C . ASN A 1 205 ? 43.377 32.595 -102.654 1.00 44.22 205 ASN A C 1
ATOM 1651 O O . ASN A 1 205 ? 43.517 31.992 -101.589 1.00 44.22 205 ASN A O 1
ATOM 1655 N N . PRO A 1 206 ? 44.254 33.562 -103.012 1.00 44.59 206 PRO A N 1
ATOM 1656 C CA . PRO A 1 206 ? 45.567 33.773 -102.377 1.00 44.59 206 PRO A CA 1
ATOM 1657 C C . PRO A 1 206 ? 45.545 34.500 -101.013 1.00 44.59 206 PRO A C 1
ATOM 1659 O O . PRO A 1 206 ? 46.573 34.993 -100.560 1.00 44.59 206 PRO A O 1
ATOM 1662 N N . LYS A 1 207 ? 44.395 34.590 -100.330 1.00 49.66 207 LYS A N 1
ATOM 1663 C CA . LYS A 1 207 ? 44.258 35.289 -99.031 1.00 49.66 207 LYS A CA 1
ATOM 1664 C C . LYS A 1 207 ? 44.022 34.381 -97.818 1.00 49.66 207 LYS A C 1
ATOM 1666 O O . LYS A 1 207 ? 43.576 34.865 -96.784 1.00 49.66 207 LYS A O 1
ATOM 1671 N N . ALA A 1 208 ? 44.320 33.088 -97.916 1.00 48.00 208 ALA A N 1
ATOM 1672 C CA . ALA A 1 208 ? 44.114 32.142 -96.812 1.00 48.00 208 ALA A CA 1
ATOM 1673 C C . ALA A 1 208 ? 45.412 31.593 -96.183 1.00 48.00 208 ALA A C 1
ATOM 1675 O O . ALA A 1 208 ? 45.344 30.701 -95.340 1.00 48.00 208 ALA A O 1
ATOM 1676 N N . GLY A 1 209 ? 46.585 32.100 -96.579 1.00 57.44 209 GLY A N 1
ATOM 1677 C CA . GLY A 1 209 ? 47.872 31.709 -95.999 1.00 57.44 209 GLY A CA 1
ATOM 1678 C C . GLY A 1 209 ? 48.294 32.649 -94.871 1.00 57.44 209 GLY A C 1
ATOM 1679 O O . GLY A 1 209 ? 48.310 33.863 -95.062 1.00 57.44 209 GLY A O 1
ATOM 1680 N N . LEU A 1 210 ? 48.638 32.089 -93.710 1.00 55.03 210 LEU A N 1
ATOM 1681 C CA . LEU A 1 210 ? 49.282 32.823 -92.616 1.00 55.03 210 LEU A CA 1
ATOM 1682 C C . LEU A 1 210 ? 50.654 33.324 -93.085 1.00 55.03 210 LEU A C 1
ATOM 1684 O O . LEU A 1 210 ? 51.409 32.578 -93.711 1.00 55.03 210 LEU A O 1
ATOM 1688 N N . SER A 1 211 ? 50.985 34.579 -92.788 1.00 65.12 211 SER A N 1
ATOM 1689 C CA . SER A 1 211 ? 52.307 35.129 -93.088 1.00 65.12 211 SER A CA 1
ATOM 1690 C C . SER A 1 211 ? 53.388 34.434 -92.251 1.00 65.12 211 SER A C 1
ATOM 1692 O O . SER A 1 211 ? 53.129 33.960 -91.144 1.00 65.12 211 SER A O 1
ATOM 1694 N N . ALA A 1 212 ? 54.629 34.400 -92.747 1.00 54.28 212 ALA A N 1
ATOM 1695 C CA . ALA A 1 212 ? 55.751 33.745 -92.062 1.00 54.28 212 ALA A CA 1
ATOM 1696 C C . ALA A 1 212 ? 55.934 34.219 -90.604 1.00 54.28 212 ALA A C 1
ATOM 1698 O O . ALA A 1 212 ? 56.223 33.417 -89.722 1.00 54.28 212 ALA A O 1
ATOM 1699 N N . ARG A 1 213 ? 55.657 35.502 -90.323 1.00 57.41 213 ARG A N 1
ATOM 1700 C CA . ARG A 1 213 ? 55.691 36.074 -88.964 1.00 57.41 213 ARG A CA 1
ATOM 1701 C C . ARG A 1 213 ? 54.584 35.544 -88.054 1.00 57.41 213 ARG A C 1
ATOM 1703 O O . ARG A 1 213 ? 54.799 35.386 -86.856 1.00 57.41 213 ARG A O 1
ATOM 1710 N N . GLU A 1 214 ? 53.403 35.279 -88.603 1.00 59.12 214 GLU A N 1
ATOM 1711 C CA . GLU A 1 214 ? 52.288 34.696 -87.851 1.00 59.12 214 GLU A CA 1
ATOM 1712 C C . GLU A 1 214 ? 52.558 33.219 -87.547 1.00 59.12 214 GLU A C 1
ATOM 1714 O O . GLU A 1 214 ? 52.275 32.767 -86.441 1.00 59.12 214 GLU A O 1
ATOM 1719 N N . LEU A 1 215 ? 53.189 32.487 -88.472 1.00 63.19 215 LEU A N 1
ATOM 1720 C CA . LEU A 1 215 ? 53.631 31.107 -88.244 1.00 63.19 215 LEU A CA 1
ATOM 1721 C C . LEU A 1 215 ? 54.747 31.018 -87.195 1.00 63.19 215 LEU A C 1
ATOM 1723 O O . LEU A 1 215 ? 54.648 30.196 -86.286 1.00 63.19 215 LEU A O 1
ATOM 1727 N N . GLU A 1 216 ? 55.758 31.887 -87.248 1.00 62.25 216 GLU A N 1
ATOM 1728 C CA . GLU A 1 216 ? 56.809 31.964 -86.221 1.00 62.25 216 GLU A CA 1
ATOM 1729 C C . GLU A 1 216 ? 56.243 32.316 -84.841 1.00 62.25 216 GLU A C 1
ATOM 1731 O O . GLU A 1 216 ? 56.612 31.702 -83.837 1.00 62.25 216 GLU A O 1
ATOM 1736 N N . SER A 1 217 ? 55.290 33.251 -84.786 1.00 67.81 217 SER A N 1
ATOM 1737 C CA . SER A 1 217 ? 54.598 33.611 -83.547 1.00 67.81 217 SER A CA 1
ATOM 1738 C C . SER A 1 217 ? 53.774 32.442 -82.994 1.00 67.81 217 SER A C 1
ATOM 1740 O O . SER A 1 217 ? 53.803 32.184 -81.788 1.00 67.81 217 SER A O 1
ATOM 1742 N N . ILE A 1 218 ? 53.086 31.681 -83.853 1.00 71.00 218 ILE A N 1
ATOM 1743 C CA . ILE A 1 218 ? 52.333 30.486 -83.449 1.00 71.00 218 ILE A CA 1
ATOM 1744 C C . ILE A 1 218 ? 53.282 29.391 -82.949 1.00 71.00 218 ILE A C 1
ATOM 1746 O O . ILE A 1 218 ? 53.014 28.797 -81.907 1.00 71.00 218 ILE A O 1
ATOM 1750 N N . ILE A 1 219 ? 54.411 29.157 -83.623 1.00 70.44 219 ILE A N 1
ATOM 1751 C CA . ILE A 1 219 ? 55.425 28.183 -83.193 1.00 70.44 219 ILE A CA 1
ATOM 1752 C C . ILE A 1 219 ? 56.002 28.574 -81.825 1.00 70.44 219 ILE A C 1
ATOM 1754 O O . ILE A 1 219 ? 56.021 27.738 -80.921 1.00 70.44 219 ILE A O 1
ATOM 1758 N N . GLN A 1 220 ? 56.366 29.845 -81.619 1.00 70.62 220 GLN A N 1
ATOM 1759 C CA . GLN A 1 220 ? 56.822 30.340 -80.313 1.00 70.62 220 GLN A CA 1
ATOM 1760 C C . GLN A 1 220 ? 55.749 30.199 -79.228 1.00 70.62 220 GLN A C 1
ATOM 1762 O O . GLN A 1 220 ? 56.049 29.794 -78.108 1.00 70.62 220 GLN A O 1
ATOM 1767 N N . THR A 1 221 ? 54.485 30.484 -79.546 1.00 69.88 221 THR A N 1
ATOM 1768 C CA . THR A 1 221 ? 53.381 30.362 -78.580 1.00 69.88 221 THR A CA 1
ATOM 1769 C C . THR A 1 221 ? 53.134 28.899 -78.195 1.00 69.88 221 THR A C 1
ATOM 1771 O O . THR A 1 221 ? 52.877 28.597 -77.028 1.00 69.88 221 THR A O 1
ATOM 1774 N N . LEU A 1 222 ? 53.258 27.975 -79.151 1.00 71.06 222 LEU A N 1
ATOM 1775 C CA . LEU A 1 222 ? 53.160 26.534 -78.912 1.00 71.06 222 LEU A CA 1
ATOM 1776 C C . LEU A 1 222 ? 54.342 25.999 -78.089 1.00 71.06 222 LEU A C 1
ATOM 1778 O O . LEU A 1 222 ? 54.132 25.144 -77.227 1.00 71.06 222 LEU A O 1
ATOM 1782 N N . ASP A 1 223 ? 55.555 26.517 -78.294 1.00 70.38 223 ASP A N 1
ATOM 1783 C CA . ASP A 1 223 ? 56.726 26.141 -77.494 1.00 70.38 223 ASP A CA 1
ATOM 1784 C C . ASP A 1 223 ? 56.652 26.720 -76.059 1.00 70.38 223 ASP A C 1
ATOM 1786 O O . ASP A 1 223 ? 56.967 26.015 -75.102 1.00 70.38 223 ASP A O 1
ATOM 1790 N N . ILE A 1 224 ? 56.098 27.925 -75.859 1.00 69.44 224 ILE A N 1
ATOM 1791 C CA . ILE A 1 224 ? 55.825 28.486 -74.515 1.00 69.44 224 ILE A CA 1
ATOM 1792 C C . ILE A 1 224 ? 54.749 27.677 -73.769 1.00 69.44 224 ILE A C 1
ATOM 1794 O O . ILE A 1 224 ? 54.851 27.445 -72.562 1.00 69.44 224 ILE A O 1
ATOM 1798 N N . LEU A 1 225 ? 53.705 27.224 -74.470 1.00 59.34 225 LEU A N 1
ATOM 1799 C CA . LEU A 1 225 ? 52.665 26.367 -73.887 1.00 59.34 225 LEU A CA 1
ATOM 1800 C C . LEU A 1 225 ? 53.196 24.981 -73.493 1.00 59.34 225 LEU A C 1
ATOM 1802 O O . LEU A 1 225 ? 52.639 24.353 -72.595 1.00 59.34 225 LEU A O 1
ATOM 1806 N N . LYS A 1 226 ? 54.282 24.519 -74.120 1.00 60.06 226 LYS A N 1
ATOM 1807 C CA . LYS A 1 226 ? 54.991 23.292 -73.742 1.00 60.06 226 LYS A CA 1
ATOM 1808 C C . LYS A 1 226 ? 55.777 23.456 -72.433 1.00 60.06 226 LYS A C 1
ATOM 1810 O O . LYS A 1 226 ? 55.806 22.511 -71.654 1.00 60.06 226 LYS A O 1
ATOM 1815 N N . GLU A 1 227 ? 56.366 24.626 -72.171 1.00 58.22 227 GLU A N 1
ATOM 1816 C CA . GLU A 1 227 ? 57.128 24.906 -70.936 1.00 58.22 227 GLU A CA 1
ATOM 1817 C C . GLU A 1 227 ? 56.252 25.269 -69.722 1.00 58.22 227 GLU A C 1
ATOM 1819 O O . GLU A 1 227 ? 56.671 25.075 -68.584 1.00 58.22 227 GLU A O 1
ATOM 1824 N N . LYS A 1 228 ? 55.029 25.778 -69.932 1.00 51.22 228 LYS A N 1
ATOM 1825 C CA . LYS A 1 228 ? 54.099 26.168 -68.848 1.00 51.22 228 LYS A CA 1
ATOM 1826 C C . LYS A 1 228 ? 53.179 25.051 -68.336 1.00 51.22 228 LYS A C 1
ATOM 1828 O O . LYS A 1 228 ? 52.338 25.316 -67.475 1.00 51.22 228 LYS A O 1
ATOM 1833 N N . MET A 1 229 ? 53.299 23.829 -68.849 1.00 43.25 229 MET A N 1
ATOM 1834 C CA . MET A 1 229 ? 52.588 22.674 -68.293 1.00 43.25 229 MET A CA 1
ATOM 1835 C C . MET A 1 229 ? 53.465 21.991 -67.231 1.00 43.25 229 MET A C 1
ATOM 1837 O O . MET A 1 229 ? 54.588 21.627 -67.573 1.00 43.25 229 MET A O 1
ATOM 1841 N N . PRO A 1 230 ? 52.995 21.835 -65.977 1.00 47.25 230 PRO A N 1
ATOM 1842 C CA . PRO A 1 230 ? 53.677 21.003 -64.988 1.00 47.25 230 PRO A CA 1
ATOM 1843 C C . PRO A 1 230 ? 53.702 19.526 -65.400 1.00 47.25 230 PRO A C 1
ATOM 1845 O O . PRO A 1 230 ? 52.771 19.091 -66.124 1.00 47.25 230 PRO A O 1
#

Secondary structure (DSSP, 8-state):
--HHHHHT------SS---HHHHHHHHHHHHHHHHHHHHHHHHHHHHHHHHHHHHHHHHHHHHHHHHHHHHHHHHHHHHHHHHHHHHHHHHHHHHHHHHHHHHHHHHHHHHHHHHHHHHHHHHHHHHHHHHHHHHHHHHHHHHHHHHHHHHHHHHHHHHHHHHHHHHHHHHHHHHHHHHHHHHHHHHHH-TTHHHHHHTT--S--TT-SPPHHHHHHHHHHHHHHHHS--

Foldseek 3Di:
DALVCLLPDDDDDDPDDDDPVVSNVVSNVVSVVVVVVVVVVVVVVVVVVVVVVVVVVVVVVVVVVVVVVVVVVVVVVVVVVVVVVVVVVVVVVVVVVVVVVVVVVVVVVVVVVVVVVVVVVVVVVVVVVVVVVVVVVVVVVVVVVVVVVVVVVVVVVVVVVVVVVVVVVLVVVVVVVVVVVVVVVVLVVDVVNVVVVVVPDPDDDPPPDDDPVRVVVVVVVSVVVVVPDD

Radius of gyration: 84.63 Å; Cα contacts (8 Å, |Δi|>4): 19; chains: 1; bounding box: 137×47×224 Å

Mean predicted aligned error: 16.95 Å

Sequence (230 aa):
MTSDELRNKEFTITRKGYSQEEVRAFLDSVADAWEERMAELEKIEQGLAGLEKEIESFETVRDSLSECLEAANEKIATYRSRAKMAERHAREAEQRALAAEEKAEDAIREVRAELEAERDEMLRQAREEVNLVLQEAAKRGKMYIRKSREKADRMHEHLALLQSQRLLLIARLKSLLLASVQFIEDLESDPVLARHVVGQQTEANPKAGLSARELESIIQTLDILKEKMP

Solvent-accessible surface area (backbone atoms only — not comparable to full-atom values): 12839 Å² total; per-residue (Å²): 137,51,53,68,58,49,63,69,60,84,80,87,89,55,102,86,64,82,57,68,67,60,51,47,55,48,32,46,53,52,25,51,56,45,51,54,50,50,53,51,49,52,53,49,52,54,49,49,55,50,51,52,53,50,50,54,52,49,52,54,50,51,53,55,50,50,53,52,52,51,55,49,49,51,52,51,52,52,50,53,50,50,51,53,51,51,51,49,52,52,52,52,52,50,53,52,50,53,56,50,50,53,53,48,52,50,52,54,52,51,54,51,53,51,52,52,53,51,50,52,49,51,54,51,51,54,51,52,50,51,51,51,53,52,53,50,52,50,52,52,50,53,51,52,53,50,55,51,46,60,50,50,54,51,50,51,53,51,51,53,52,52,52,51,53,50,53,52,50,52,52,52,51,52,53,52,50,52,53,52,49,53,52,50,54,53,35,75,74,32,82,69,56,43,55,60,58,61,72,74,66,84,87,77,77,91,83,78,72,78,51,73,68,55,50,53,50,50,51,51,51,54,53,51,57,61,70,72,53,133

pLDDT: mean 85.58, std 16.06, range [39.28, 97.94]